Protein AF-A0A7S1WJY3-F1 (afdb_monomer_lite)

Sequence (199 aa):
GRHAFVALKRGGVVVAWGDGEQGGDVCAVADELAGGVRQVCASRGAFAALKADGSVVTWGSTFCGGDSADEAELLADGVTRIAATDSAFAAVKTSGGVVTWGCSDRGGDSRAAAEQLREGVDMIFSTEAAFVAVKLDGSLVAWGSPEAGGSLGAAAAELQADADCCGGVPDVAAASASPASLSEQTSAGQWLAPALETT

Radius of gyration: 24.62 Å; chains: 1; bounding box: 78×54×43 Å

Organism: Alexandrium catenella (NCBI:txid2925)

Structure (mmCIF, N/CA/C/O backbone):
data_AF-A0A7S1WJY3-F1
#
_entry.id   AF-A0A7S1WJY3-F1
#
loop_
_atom_site.group_PDB
_atom_site.id
_atom_site.type_symbol
_atom_site.label_atom_id
_atom_site.label_alt_id
_atom_site.label_comp_id
_atom_site.label_asym_id
_atom_site.label_entity_id
_atom_site.label_seq_id
_atom_site.pdbx_PDB_ins_code
_atom_site.Cartn_x
_atom_site.Cartn_y
_atom_site.Cartn_z
_atom_site.occupancy
_atom_site.B_iso_or_equiv
_atom_site.auth_seq_id
_atom_site.auth_comp_id
_atom_site.auth_asym_id
_atom_site.auth_atom_id
_atom_site.pdbx_PDB_model_num
ATOM 1 N N . GLY A 1 1 ? 2.011 5.321 -10.821 1.00 69.62 1 GLY A N 1
ATOM 2 C CA . GLY A 1 1 ? 2.970 6.357 -10.412 1.00 69.62 1 GLY A CA 1
ATOM 3 C C . GLY A 1 1 ? 2.848 7.573 -11.307 1.00 69.62 1 GLY A C 1
ATOM 4 O O . GLY A 1 1 ? 2.132 7.538 -12.300 1.00 69.62 1 GLY A O 1
ATOM 5 N N . ARG A 1 2 ? 3.550 8.659 -10.977 1.00 81.12 2 ARG A N 1
ATOM 6 C CA . ARG A 1 2 ? 3.525 9.923 -11.737 1.00 81.12 2 ARG A CA 1
ATOM 7 C C . ARG A 1 2 ? 4.142 9.798 -13.138 1.00 81.12 2 ARG A C 1
ATOM 9 O O . ARG A 1 2 ? 3.745 10.528 -14.039 1.00 81.12 2 ARG A O 1
ATOM 16 N N . HIS A 1 3 ? 5.084 8.868 -13.309 1.00 86.88 3 HIS A N 1
ATOM 17 C CA . HIS A 1 3 ? 5.832 8.645 -14.558 1.00 86.88 3 HIS A CA 1
ATOM 18 C C . HIS A 1 3 ? 5.829 7.181 -15.031 1.00 86.88 3 HIS A C 1
ATOM 20 O O . HIS A 1 3 ? 6.502 6.835 -16.000 1.00 86.88 3 HIS A O 1
ATOM 26 N N . ALA A 1 4 ? 5.059 6.323 -14.362 1.00 92.88 4 ALA A N 1
ATOM 27 C CA . ALA A 1 4 ? 4.955 4.902 -14.663 1.00 92.88 4 ALA A CA 1
ATOM 28 C C . ALA A 1 4 ? 3.523 4.414 -14.446 1.00 92.88 4 ALA A C 1
ATOM 30 O O . ALA A 1 4 ? 2.815 4.879 -13.542 1.00 92.88 4 ALA A O 1
ATOM 31 N N . PHE A 1 5 ? 3.119 3.444 -15.254 1.00 92.31 5 PHE A N 1
ATOM 32 C CA . PHE A 1 5 ? 1.815 2.804 -15.201 1.00 92.31 5 PHE A CA 1
ATOM 33 C C . PHE A 1 5 ? 1.974 1.311 -14.971 1.00 92.31 5 PHE A C 1
ATOM 35 O O . PHE A 1 5 ? 2.942 0.699 -15.416 1.00 92.31 5 PHE A O 1
ATOM 42 N N . VAL A 1 6 ? 0.980 0.736 -14.301 1.00 93.31 6 VAL A N 1
ATOM 43 C CA . VAL A 1 6 ? 0.884 -0.700 -14.074 1.00 93.31 6 VAL A CA 1
ATOM 44 C C . VAL A 1 6 ? -0.526 -1.149 -14.426 1.00 93.31 6 VAL A C 1
ATOM 46 O O . VAL A 1 6 ? -1.505 -0.551 -13.980 1.00 93.31 6 VAL A O 1
ATOM 49 N N . ALA A 1 7 ? -0.630 -2.210 -15.220 1.00 93.06 7 ALA A N 1
ATOM 50 C CA . ALA A 1 7 ? -1.873 -2.918 -15.477 1.00 93.06 7 ALA A CA 1
ATOM 51 C C . ALA A 1 7 ? -1.852 -4.287 -14.804 1.00 93.06 7 ALA A C 1
ATOM 53 O O . ALA A 1 7 ? -0.899 -5.055 -14.952 1.00 93.06 7 ALA A O 1
ATOM 54 N N . LEU A 1 8 ? -2.961 -4.612 -14.141 1.00 93.12 8 LEU A N 1
ATOM 55 C CA . LEU A 1 8 ? -3.245 -5.949 -13.645 1.00 93.12 8 LEU A CA 1
ATOM 56 C C . LEU A 1 8 ? -4.159 -6.672 -14.638 1.00 93.12 8 LEU A C 1
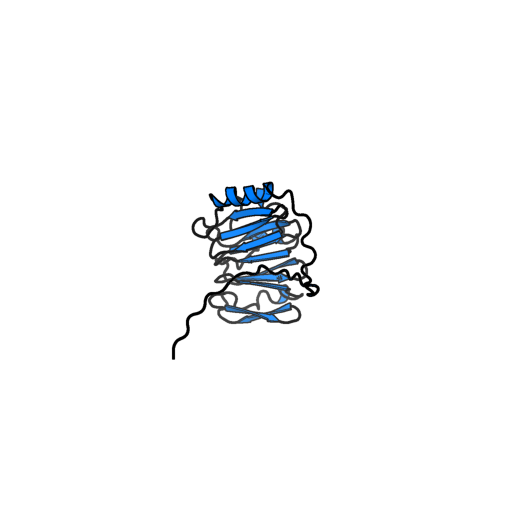ATOM 58 O O . LEU A 1 8 ? -5.296 -6.261 -14.874 1.00 93.12 8 LEU A O 1
ATOM 62 N N . LYS A 1 9 ? -3.661 -7.749 -15.243 1.00 90.38 9 LYS A N 1
ATOM 63 C CA . LYS A 1 9 ? -4.429 -8.586 -16.171 1.00 90.38 9 LYS A CA 1
ATOM 64 C C . LYS A 1 9 ? -5.226 -9.650 -15.418 1.00 90.38 9 LYS A C 1
ATOM 66 O O . LYS A 1 9 ? -4.879 -10.063 -14.311 1.00 90.38 9 LYS A O 1
ATOM 71 N N . ARG A 1 10 ? -6.267 -10.174 -16.075 1.00 84.25 10 ARG A N 1
ATOM 72 C CA . ARG A 1 10 ? -6.991 -11.364 -15.603 1.00 84.25 10 ARG A CA 1
ATOM 73 C C . ARG A 1 10 ? -6.004 -12.525 -15.429 1.00 84.25 10 ARG A C 1
ATOM 75 O O . ARG A 1 10 ? -5.229 -12.804 -16.338 1.00 84.25 10 ARG A O 1
ATOM 82 N N . GLY A 1 11 ? -6.044 -13.181 -14.271 1.00 82.94 11 GLY A N 1
ATOM 83 C CA . GLY A 1 11 ? -5.061 -14.201 -13.883 1.00 82.94 11 GLY A CA 1
ATOM 84 C C . GLY A 1 11 ? -3.902 -13.669 -13.033 1.00 82.94 11 GLY A C 1
ATOM 85 O O . GLY A 1 11 ? -3.004 -14.433 -12.706 1.00 82.94 11 GLY A O 1
ATOM 86 N N . GLY A 1 12 ? -3.924 -12.384 -12.659 1.00 88.75 12 GLY A N 1
ATOM 87 C CA . GLY A 1 12 ? -2.982 -11.809 -11.698 1.00 88.75 12 GLY A CA 1
ATOM 88 C C . GLY A 1 12 ? -1.600 -11.501 -12.271 1.00 88.75 12 GLY A C 1
ATOM 89 O O . GLY A 1 12 ? -0.634 -11.427 -11.519 1.00 88.75 12 GLY A O 1
ATOM 90 N N . VAL A 1 13 ? -1.506 -11.335 -13.594 1.00 91.12 13 VAL A N 1
ATOM 91 C CA . VAL A 1 13 ? -0.269 -10.952 -14.287 1.00 91.12 13 VAL A CA 1
ATOM 92 C C . VAL A 1 13 ? -0.133 -9.434 -14.283 1.00 91.12 13 VAL A C 1
ATOM 94 O O . VAL A 1 13 ? -1.038 -8.727 -14.735 1.00 91.12 13 VAL A O 1
ATOM 97 N N . VAL A 1 14 ? 1.015 -8.947 -13.823 1.00 94.06 14 VAL A N 1
ATOM 98 C CA . VAL A 1 14 ? 1.353 -7.523 -13.772 1.00 94.06 14 VAL A CA 1
ATOM 99 C C . VAL A 1 14 ? 2.139 -7.132 -15.019 1.00 94.06 14 VAL A C 1
ATOM 101 O O . VAL A 1 14 ? 3.047 -7.840 -15.445 1.00 94.06 14 VAL A O 1
ATOM 104 N N . VAL A 1 15 ? 1.781 -6.000 -15.619 1.00 93.62 15 VAL A N 1
ATOM 105 C CA . VAL A 1 15 ? 2.554 -5.374 -16.696 1.00 93.62 15 VAL A CA 1
ATOM 106 C C . VAL A 1 15 ? 2.809 -3.928 -16.322 1.00 93.62 15 VAL A C 1
ATOM 108 O O . VAL A 1 15 ? 1.853 -3.197 -16.074 1.00 93.62 15 VAL A O 1
ATOM 111 N N . ALA A 1 16 ? 4.074 -3.521 -16.314 1.00 94.56 16 ALA A N 1
ATOM 112 C CA . ALA A 1 16 ? 4.488 -2.145 -16.075 1.00 94.56 16 ALA A CA 1
ATOM 113 C C . ALA A 1 16 ? 5.054 -1.513 -17.352 1.00 94.56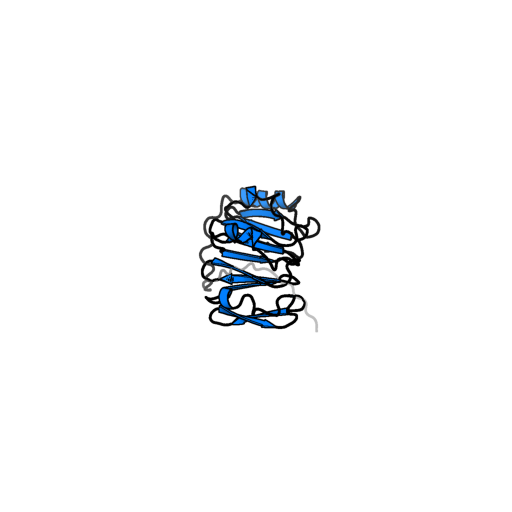 16 ALA A C 1
ATOM 115 O O . ALA A 1 16 ? 5.568 -2.213 -18.226 1.00 94.56 16 ALA A O 1
ATOM 116 N N . TRP A 1 17 ? 4.906 -0.196 -17.476 1.00 95.81 17 TRP A N 1
ATOM 117 C CA . TRP A 1 17 ? 5.566 0.601 -18.509 1.00 95.81 17 TRP A CA 1
ATOM 118 C C . TRP A 1 17 ? 5.774 2.043 -18.038 1.00 95.81 17 TRP A C 1
ATOM 120 O O . TRP A 1 17 ? 5.027 2.554 -17.199 1.00 95.81 17 TRP A O 1
ATOM 130 N N . GLY A 1 18 ? 6.767 2.722 -18.614 1.00 94.88 18 GLY A N 1
ATOM 131 C CA . GLY A 1 18 ? 7.138 4.097 -18.274 1.00 94.88 18 GLY A CA 1
ATOM 132 C C . GLY A 1 18 ? 8.572 4.181 -17.761 1.00 94.88 18 GLY A C 1
ATOM 133 O O . GLY A 1 18 ? 9.427 3.417 -18.198 1.00 94.88 18 GLY A O 1
ATOM 134 N N . ASP A 1 19 ? 8.828 5.122 -16.857 1.00 94.31 19 ASP A N 1
ATOM 135 C CA . ASP A 1 19 ? 10.137 5.300 -16.224 1.00 94.31 19 ASP A CA 1
ATOM 136 C C . ASP A 1 19 ? 10.472 4.110 -15.305 1.00 94.31 19 ASP A C 1
ATOM 138 O O . ASP A 1 19 ? 9.752 3.850 -14.338 1.00 94.31 19 ASP A O 1
ATOM 142 N N . GLY A 1 20 ? 11.558 3.391 -15.612 1.00 90.81 20 GLY A N 1
ATOM 143 C CA . GLY A 1 20 ? 12.004 2.208 -14.871 1.00 90.81 20 GLY A CA 1
ATOM 144 C C . GLY A 1 20 ? 12.320 2.493 -13.402 1.00 90.81 20 GLY A C 1
ATOM 145 O O . GLY A 1 20 ? 11.881 1.743 -12.533 1.00 90.81 20 GLY A O 1
ATOM 146 N N . GLU A 1 21 ? 12.955 3.632 -13.108 1.00 89.44 21 GLU A N 1
ATOM 147 C CA . GLU A 1 21 ? 13.325 4.039 -11.742 1.00 89.44 21 GLU A CA 1
ATOM 148 C C . GLU A 1 21 ? 12.093 4.389 -10.890 1.00 89.44 21 GLU A C 1
ATOM 150 O O . GLU A 1 21 ? 12.139 4.382 -9.661 1.00 89.44 21 GLU A O 1
ATOM 155 N N . GLN A 1 22 ? 10.964 4.677 -11.544 1.00 91.44 22 GLN A N 1
ATOM 156 C CA . GLN A 1 22 ? 9.681 4.983 -10.905 1.00 91.44 22 GLN A CA 1
ATOM 157 C C . GLN A 1 22 ? 8.710 3.792 -10.937 1.00 91.44 22 GLN A C 1
ATOM 159 O O . GLN A 1 22 ? 7.501 3.970 -10.765 1.00 91.44 22 GLN A O 1
ATOM 164 N N . GLY A 1 23 ? 9.222 2.582 -11.193 1.00 91.38 23 GLY A N 1
ATOM 165 C CA . GLY A 1 23 ? 8.460 1.331 -11.195 1.00 91.38 23 GLY A CA 1
ATOM 166 C C . GLY A 1 23 ? 7.815 0.960 -12.534 1.00 91.38 23 GLY A C 1
ATOM 167 O O . GLY A 1 23 ? 6.895 0.142 -12.569 1.00 91.38 23 GLY A O 1
ATOM 168 N N . GLY A 1 24 ? 8.275 1.564 -13.634 1.00 93.38 24 GLY A N 1
ATOM 169 C CA . GLY A 1 24 ? 7.905 1.207 -15.006 1.00 93.38 24 GLY A CA 1
ATOM 170 C C . GLY A 1 24 ? 8.574 -0.070 -15.524 1.00 93.38 24 GLY A C 1
ATOM 171 O O . GLY A 1 24 ? 8.192 -0.546 -16.592 1.00 93.38 24 GLY A O 1
ATOM 172 N N . ASP A 1 25 ? 9.526 -0.629 -14.772 1.00 92.56 25 ASP A N 1
ATOM 173 C CA . ASP A 1 25 ? 10.167 -1.919 -15.025 1.00 92.56 25 ASP A CA 1
ATOM 174 C C . ASP A 1 25 ? 9.903 -2.872 -13.849 1.00 92.56 25 ASP A C 1
ATOM 176 O O . ASP A 1 25 ? 10.016 -2.495 -12.683 1.00 92.56 25 ASP A O 1
ATOM 180 N N . VAL A 1 26 ? 9.524 -4.109 -14.171 1.00 93.25 26 VAL A N 1
ATOM 181 C CA . VAL A 1 26 ? 9.240 -5.190 -13.215 1.00 93.25 26 VAL A CA 1
ATOM 182 C C . VAL A 1 26 ? 10.164 -6.390 -13.406 1.00 93.25 26 VAL A C 1
ATOM 184 O O . VAL A 1 26 ? 9.966 -7.404 -12.748 1.00 93.25 26 VAL A O 1
ATOM 187 N N . CYS A 1 27 ? 11.178 -6.314 -14.277 1.00 91.56 27 CYS A N 1
ATOM 188 C CA . CYS A 1 27 ? 12.076 -7.440 -14.551 1.00 91.56 27 CYS A CA 1
ATOM 189 C C . CYS A 1 27 ? 12.764 -7.961 -13.282 1.00 91.56 27 CYS A C 1
ATOM 191 O O . CYS A 1 27 ? 12.906 -9.170 -13.126 1.00 91.56 27 CYS A O 1
ATOM 193 N N . ALA A 1 28 ? 13.137 -7.065 -12.362 1.00 91.00 28 ALA A N 1
ATOM 194 C CA . ALA A 1 28 ? 13.783 -7.423 -11.099 1.00 91.00 28 ALA A CA 1
ATOM 195 C C . ALA A 1 28 ? 12.866 -8.196 -10.133 1.00 91.00 28 ALA A C 1
ATOM 197 O O . ALA A 1 28 ? 13.363 -8.974 -9.330 1.00 91.00 28 ALA A O 1
ATOM 198 N N . VAL A 1 29 ? 11.547 -8.007 -10.234 1.00 92.88 29 VAL A N 1
ATOM 199 C CA . VAL A 1 29 ? 10.538 -8.590 -9.330 1.00 92.88 29 VAL A CA 1
ATOM 200 C C . VAL A 1 29 ? 9.578 -9.536 -10.061 1.00 92.88 29 VAL A C 1
ATOM 202 O O . VAL A 1 29 ? 8.528 -9.909 -9.539 1.00 92.88 29 VAL A O 1
ATOM 205 N N . ALA A 1 30 ? 9.901 -9.928 -11.297 1.00 91.62 30 ALA A N 1
ATOM 206 C CA . ALA A 1 30 ? 8.996 -10.684 -12.161 1.00 91.62 30 ALA A CA 1
ATOM 207 C C . ALA A 1 30 ? 8.626 -12.050 -11.564 1.00 91.62 30 ALA A C 1
ATOM 209 O O . ALA A 1 30 ? 7.456 -12.441 -11.598 1.00 91.62 30 ALA A O 1
ATOM 210 N N . ASP A 1 31 ? 9.606 -12.740 -10.978 1.00 91.25 31 ASP A N 1
ATOM 211 C CA . ASP A 1 31 ? 9.405 -14.036 -10.325 1.00 91.25 31 ASP A CA 1
ATOM 212 C C . ASP A 1 31 ? 8.595 -13.900 -9.030 1.00 91.25 31 ASP A C 1
ATOM 214 O O . ASP A 1 31 ? 7.760 -14.750 -8.724 1.00 91.25 31 ASP A O 1
ATOM 218 N N . GLU A 1 32 ? 8.769 -12.804 -8.292 1.00 91.38 32 GLU A N 1
ATOM 219 C CA . GLU A 1 32 ? 8.015 -12.536 -7.065 1.00 91.38 32 GLU A CA 1
ATOM 220 C C . GLU A 1 32 ? 6.546 -12.211 -7.358 1.00 91.38 32 GLU A C 1
ATOM 222 O O . GLU A 1 32 ? 5.649 -12.650 -6.633 1.00 91.38 32 GLU A O 1
ATOM 227 N N . LEU A 1 33 ? 6.286 -11.496 -8.458 1.00 91.81 33 LEU A N 1
ATOM 228 C CA . LEU A 1 33 ? 4.942 -11.192 -8.956 1.00 91.81 33 LEU A CA 1
ATOM 229 C C . LEU A 1 33 ? 4.249 -12.414 -9.581 1.00 91.81 33 LEU A C 1
ATOM 231 O O . LEU A 1 33 ? 3.027 -12.398 -9.777 1.00 91.81 33 LEU A O 1
ATOM 235 N N . ALA A 1 34 ? 4.992 -13.487 -9.870 1.00 85.56 34 ALA A N 1
ATOM 236 C CA . ALA A 1 34 ? 4.400 -14.759 -10.249 1.00 85.56 34 ALA A CA 1
ATOM 237 C C . ALA A 1 34 ? 3.606 -15.347 -9.064 1.00 85.56 34 ALA A C 1
ATOM 239 O O . ALA A 1 34 ? 3.965 -15.211 -7.894 1.00 85.56 34 ALA A O 1
ATOM 240 N N . GLY A 1 35 ? 2.476 -15.995 -9.355 1.00 79.06 35 GLY A N 1
ATOM 241 C CA . GLY A 1 35 ? 1.607 -16.582 -8.321 1.00 79.06 35 GLY A CA 1
ATOM 242 C C . GLY A 1 35 ? 0.318 -15.809 -8.032 1.00 79.06 35 GLY A C 1
ATOM 243 O O . GLY A 1 35 ? -0.436 -16.196 -7.146 1.00 79.06 35 GLY A O 1
ATOM 244 N N . GLY A 1 36 ? 0.013 -14.777 -8.821 1.00 89.88 36 GLY A N 1
ATOM 245 C CA . GLY A 1 36 ? -1.317 -14.175 -8.864 1.00 89.88 36 GLY A CA 1
ATOM 246 C C . GLY A 1 36 ? -1.456 -12.963 -7.952 1.00 89.88 36 GLY A C 1
ATOM 247 O O . GLY A 1 36 ? -1.806 -13.064 -6.775 1.00 89.88 36 GLY A O 1
ATOM 248 N N . VAL A 1 37 ? -1.245 -11.789 -8.539 1.00 95.19 37 VAL A N 1
ATOM 249 C CA . VAL A 1 37 ? -1.520 -10.504 -7.896 1.00 95.19 37 VAL A CA 1
ATOM 250 C C . VAL A 1 37 ? -3.024 -10.231 -7.902 1.00 95.19 37 VAL A C 1
ATOM 252 O O . VAL A 1 37 ? -3.692 -10.399 -8.924 1.00 95.19 37 VAL A O 1
ATOM 255 N N . ARG A 1 38 ? -3.568 -9.796 -6.762 1.00 94.81 38 ARG A N 1
ATOM 256 C CA . ARG A 1 38 ? -4.988 -9.423 -6.628 1.00 94.81 38 ARG A CA 1
ATOM 257 C C . ARG A 1 38 ? -5.218 -7.918 -6.564 1.00 94.81 38 ARG A C 1
ATOM 259 O O . ARG A 1 38 ? -6.274 -7.452 -6.977 1.00 94.81 38 ARG A O 1
ATOM 266 N N . GLN A 1 39 ? -4.244 -7.167 -6.061 1.00 94.50 39 GLN A N 1
ATOM 267 C CA . GLN A 1 39 ? -4.326 -5.718 -5.919 1.00 94.50 39 GLN A CA 1
ATOM 268 C C . GLN A 1 39 ? -2.947 -5.107 -6.161 1.00 94.50 39 GLN A C 1
ATOM 270 O O . GLN A 1 39 ? -1.938 -5.671 -5.751 1.00 94.50 39 GLN A O 1
ATOM 275 N N . VAL A 1 40 ? -2.914 -3.947 -6.816 1.00 95.06 40 VAL A N 1
ATOM 276 C CA . VAL A 1 40 ? -1.712 -3.120 -6.950 1.00 95.06 40 VAL A CA 1
ATOM 277 C C . VAL A 1 40 ? -2.050 -1.715 -6.475 1.00 95.06 40 VAL A C 1
ATOM 279 O O . VAL A 1 40 ? -3.052 -1.140 -6.900 1.00 95.06 40 VAL A O 1
ATOM 282 N N . CYS A 1 41 ? -1.205 -1.171 -5.612 1.00 95.25 41 CYS A N 1
ATOM 283 C CA . CYS A 1 41 ? -1.260 0.205 -5.144 1.00 95.25 41 CYS A CA 1
ATOM 284 C C . CYS A 1 41 ? -0.053 0.968 -5.681 1.00 95.25 41 CYS A C 1
ATOM 286 O O . CYS A 1 41 ? 1.031 0.406 -5.822 1.00 95.25 41 CYS A O 1
ATOM 288 N N . ALA A 1 42 ? -0.243 2.248 -5.981 1.00 94.94 42 ALA A N 1
ATOM 289 C CA . ALA A 1 42 ? 0.804 3.105 -6.512 1.00 94.94 42 ALA A CA 1
ATOM 290 C C . ALA A 1 42 ? 0.986 4.320 -5.608 1.00 94.94 42 ALA A C 1
ATOM 292 O O . ALA A 1 42 ? 0.004 4.983 -5.278 1.00 94.94 42 ALA A O 1
ATOM 293 N N . SER A 1 43 ? 2.236 4.632 -5.287 1.00 94.12 43 SER A N 1
ATOM 294 C CA . SER A 1 43 ? 2.639 5.951 -4.809 1.00 94.12 43 SER A CA 1
ATOM 295 C C . SER A 1 43 ? 3.081 6.811 -6.003 1.00 94.12 43 SER A C 1
ATOM 297 O O . SER A 1 43 ? 2.901 6.450 -7.179 1.00 94.12 43 SER A O 1
ATOM 299 N N . ARG A 1 44 ? 3.673 7.979 -5.743 1.00 92.81 44 ARG A N 1
ATOM 300 C CA . ARG A 1 44 ? 4.184 8.879 -6.784 1.00 92.81 44 ARG A CA 1
ATOM 301 C C . ARG A 1 44 ? 5.296 8.236 -7.614 1.00 92.81 44 ARG A C 1
ATOM 303 O O . ARG A 1 44 ? 5.373 8.524 -8.811 1.00 92.81 44 ARG A O 1
ATOM 310 N N . GLY A 1 45 ? 6.106 7.375 -7.002 1.00 92.44 45 GLY A N 1
ATOM 311 C CA . GLY A 1 45 ? 7.312 6.804 -7.608 1.00 92.44 45 GLY A CA 1
ATOM 312 C C . GLY A 1 45 ? 7.543 5.315 -7.364 1.00 92.44 45 GLY A C 1
ATOM 313 O O . GLY A 1 45 ? 8.566 4.781 -7.780 1.00 92.44 45 GLY A O 1
ATOM 314 N N . ALA A 1 46 ? 6.625 4.640 -6.680 1.00 96.12 46 ALA A N 1
ATOM 315 C CA . ALA A 1 46 ? 6.745 3.225 -6.371 1.00 96.12 46 ALA A CA 1
ATOM 316 C C . ALA A 1 46 ? 5.392 2.520 -6.452 1.00 96.12 46 ALA A C 1
ATOM 318 O O . ALA A 1 46 ? 4.332 3.150 -6.563 1.00 96.12 46 ALA A O 1
ATOM 319 N N . PHE A 1 47 ? 5.438 1.197 -6.386 1.00 96.81 47 PHE A N 1
ATOM 320 C CA . PHE A 1 47 ? 4.269 0.338 -6.389 1.00 96.81 47 PHE A CA 1
ATOM 321 C C . PHE A 1 47 ? 4.411 -0.768 -5.350 1.00 96.81 47 PHE A C 1
ATOM 323 O O . PHE A 1 47 ? 5.514 -1.211 -5.039 1.00 96.81 47 PHE A O 1
ATOM 330 N N . ALA A 1 48 ? 3.263 -1.227 -4.862 1.00 96.94 48 ALA A N 1
ATOM 331 C CA . ALA A 1 48 ? 3.140 -2.395 -4.009 1.00 96.94 48 ALA A CA 1
ATOM 332 C C . ALA A 1 48 ? 2.053 -3.313 -4.577 1.00 96.94 48 ALA A C 1
ATOM 334 O O . ALA A 1 48 ? 0.921 -2.879 -4.815 1.00 96.94 48 ALA A O 1
ATOM 335 N N . ALA A 1 49 ? 2.384 -4.579 -4.802 1.00 96.50 49 ALA A N 1
ATOM 336 C CA . ALA A 1 49 ? 1.454 -5.622 -5.198 1.00 96.50 49 ALA A CA 1
ATOM 337 C C . ALA A 1 49 ? 1.110 -6.494 -3.997 1.00 96.50 49 ALA A C 1
ATOM 339 O O . ALA A 1 49 ? 1.992 -6.981 -3.298 1.00 96.50 49 ALA A O 1
ATOM 340 N N . LEU A 1 50 ? -0.182 -6.741 -3.817 1.00 96.25 50 LEU A N 1
ATOM 341 C CA . LEU A 1 50 ? -0.703 -7.725 -2.887 1.00 96.25 50 LEU A CA 1
ATOM 342 C C . LEU A 1 50 ? -1.093 -8.985 -3.653 1.00 96.25 50 LEU A C 1
ATOM 344 O O . LEU A 1 50 ? -1.934 -8.942 -4.563 1.00 96.25 50 LEU A O 1
ATOM 348 N N . LYS A 1 51 ? -0.510 -10.112 -3.262 1.00 94.62 51 LYS A N 1
ATOM 349 C CA . LYS A 1 51 ? -0.774 -11.424 -3.852 1.00 94.62 51 LYS A CA 1
ATOM 350 C C . LYS A 1 51 ? -1.953 -12.127 -3.185 1.00 94.62 51 LYS A C 1
ATOM 352 O O . LYS A 1 51 ? -2.453 -11.718 -2.133 1.00 94.62 51 LYS A O 1
ATOM 357 N N . ALA A 1 52 ? -2.455 -13.162 -3.856 1.00 92.00 52 ALA A N 1
ATOM 358 C CA . ALA A 1 52 ? -3.569 -13.973 -3.368 1.00 92.00 52 ALA A CA 1
ATOM 359 C C . ALA A 1 52 ? -3.217 -14.783 -2.106 1.00 92.00 52 ALA A C 1
ATOM 361 O O . ALA A 1 52 ? -4.103 -15.059 -1.303 1.00 92.00 52 ALA A O 1
ATOM 362 N N . ASP A 1 53 ? -1.940 -15.119 -1.921 1.00 92.00 53 ASP A N 1
ATOM 363 C CA . ASP A 1 53 ? -1.400 -15.782 -0.725 1.00 92.00 53 ASP A CA 1
ATOM 364 C C . ASP A 1 53 ? -1.180 -14.822 0.463 1.00 92.00 53 ASP A C 1
ATOM 366 O O . ASP A 1 53 ? -0.805 -15.262 1.545 1.00 92.00 53 ASP A O 1
ATOM 370 N N . GLY A 1 54 ? -1.430 -13.521 0.277 1.00 93.31 54 GLY A N 1
ATOM 371 C CA . GLY A 1 54 ? -1.228 -12.491 1.294 1.00 93.31 54 GLY A CA 1
ATOM 372 C C . GLY A 1 54 ? 0.182 -11.899 1.328 1.00 93.31 54 GLY A C 1
ATOM 373 O O . GLY A 1 54 ? 0.405 -10.981 2.112 1.00 93.31 54 GLY A O 1
ATOM 374 N N . SER A 1 55 ? 1.110 -12.360 0.486 1.00 94.75 55 SER A N 1
ATOM 375 C CA . SER A 1 55 ? 2.442 -11.757 0.370 1.00 94.75 55 SER A CA 1
ATOM 376 C C . SER A 1 55 ? 2.405 -10.413 -0.366 1.00 94.75 55 SER A C 1
ATOM 378 O O . SER A 1 55 ? 1.510 -10.142 -1.180 1.00 94.75 55 SER A O 1
ATOM 380 N N . VAL A 1 56 ? 3.382 -9.559 -0.058 1.00 96.44 56 VAL A N 1
ATOM 381 C CA . VAL A 1 56 ? 3.529 -8.217 -0.631 1.00 96.44 56 VAL A CA 1
ATOM 382 C C . VAL A 1 56 ? 4.842 -8.134 -1.391 1.00 96.44 56 VAL A C 1
ATOM 384 O O . VAL A 1 56 ? 5.866 -8.593 -0.900 1.00 96.44 56 VAL A O 1
ATOM 387 N N . VAL A 1 57 ? 4.798 -7.540 -2.581 1.00 95.94 57 VAL A N 1
ATOM 388 C CA . VAL A 1 57 ? 5.977 -7.269 -3.412 1.00 95.94 57 VAL A CA 1
ATOM 389 C C . VAL A 1 57 ? 6.010 -5.777 -3.707 1.00 95.94 57 VAL A C 1
ATOM 391 O O . VAL A 1 57 ? 5.011 -5.232 -4.182 1.00 95.94 57 VAL A O 1
ATOM 394 N N . THR A 1 58 ? 7.129 -5.110 -3.446 1.00 96.50 58 THR A N 1
ATOM 395 C CA . THR A 1 58 ? 7.309 -3.675 -3.716 1.00 96.50 58 THR A CA 1
ATOM 396 C C . THR A 1 58 ? 8.381 -3.447 -4.768 1.00 96.50 58 THR A C 1
ATOM 398 O O . THR A 1 58 ? 9.319 -4.229 -4.886 1.00 96.50 58 THR A O 1
ATOM 401 N N . TRP A 1 59 ? 8.233 -2.389 -5.564 1.00 96.88 59 TRP A N 1
ATOM 402 C CA . TRP A 1 59 ? 9.248 -1.988 -6.538 1.00 96.88 59 TRP A CA 1
ATOM 403 C C . TRP A 1 59 ? 9.146 -0.501 -6.897 1.00 96.88 59 TRP A C 1
ATOM 405 O O . TRP A 1 59 ? 8.149 0.172 -6.613 1.00 96.88 59 TRP A O 1
ATOM 415 N N . GLY A 1 60 ? 10.180 0.008 -7.569 1.00 94.88 60 GLY A N 1
ATOM 416 C CA . GLY A 1 60 ? 10.325 1.413 -7.949 1.00 94.88 60 GLY A CA 1
ATOM 417 C C . GLY A 1 60 ? 11.201 2.186 -6.965 1.00 94.88 60 GLY A C 1
ATOM 418 O O . GLY A 1 60 ? 12.095 1.624 -6.337 1.00 94.88 60 GLY A O 1
ATOM 419 N N . SER A 1 61 ? 10.958 3.488 -6.829 1.00 94.62 61 SER A N 1
ATOM 420 C CA . SER A 1 61 ? 11.814 4.369 -6.037 1.00 94.62 61 SER A CA 1
ATOM 421 C C . SER A 1 61 ? 11.757 4.041 -4.543 1.00 94.62 61 SER A C 1
ATOM 423 O O . SER A 1 61 ? 10.700 4.136 -3.913 1.00 94.62 61 SER A O 1
ATOM 425 N N . THR A 1 62 ? 12.913 3.751 -3.944 1.00 91.88 62 THR A N 1
ATOM 426 C CA . THR A 1 62 ? 13.051 3.484 -2.501 1.00 91.88 62 THR A CA 1
ATOM 427 C C . THR A 1 62 ? 12.569 4.660 -1.645 1.00 91.88 62 THR A C 1
ATOM 429 O O . THR A 1 62 ? 11.870 4.461 -0.656 1.00 91.88 62 THR A O 1
ATOM 432 N N . PHE A 1 63 ? 12.815 5.902 -2.084 1.00 90.31 63 PHE A N 1
ATOM 433 C CA . PHE A 1 63 ? 12.334 7.116 -1.408 1.00 90.31 63 PHE A CA 1
ATOM 434 C C . PHE A 1 63 ? 10.798 7.223 -1.366 1.00 90.31 63 PHE A C 1
ATOM 436 O O . PHE A 1 63 ? 10.236 7.883 -0.492 1.00 90.31 63 PHE A O 1
ATOM 44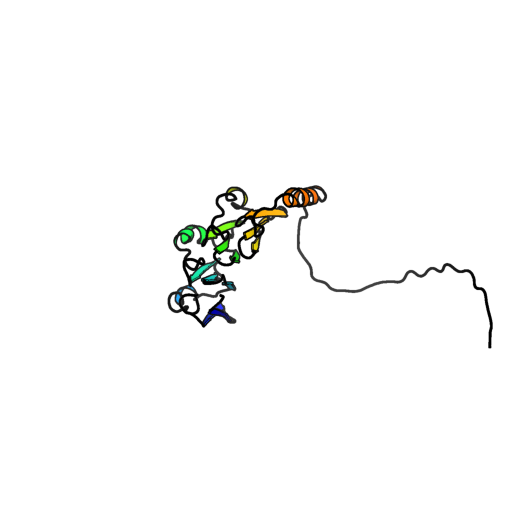3 N N . CYS A 1 64 ? 10.111 6.570 -2.305 1.00 92.31 64 CYS A N 1
ATOM 444 C CA . CYS A 1 64 ? 8.654 6.526 -2.382 1.00 92.31 64 CYS A CA 1
ATOM 445 C C . CYS A 1 64 ? 8.054 5.215 -1.843 1.00 92.31 64 CYS A C 1
ATOM 447 O O . CYS A 1 64 ? 6.877 4.959 -2.108 1.00 92.31 64 CYS A O 1
ATOM 449 N N . GLY A 1 65 ? 8.834 4.403 -1.118 1.00 92.31 65 GLY A N 1
ATOM 450 C CA . GLY A 1 65 ? 8.391 3.134 -0.528 1.00 92.31 65 GLY A CA 1
ATOM 451 C C . GLY A 1 65 ? 8.486 1.924 -1.464 1.00 92.31 65 GLY A C 1
ATOM 452 O O . GLY A 1 65 ? 7.759 0.953 -1.274 1.00 92.31 65 GLY A O 1
ATOM 453 N N . GLY A 1 66 ? 9.342 1.988 -2.490 1.00 94.12 66 GLY A N 1
ATOM 454 C CA . GLY A 1 66 ? 9.609 0.872 -3.408 1.00 94.12 66 GLY A CA 1
ATOM 455 C C . GLY A 1 66 ? 10.429 -0.271 -2.809 1.00 94.12 66 GLY A C 1
ATOM 456 O O . GLY A 1 66 ? 10.571 -1.302 -3.458 1.00 94.12 66 GLY A O 1
ATOM 457 N N . ASP A 1 67 ? 10.928 -0.103 -1.585 1.00 93.56 67 ASP A N 1
ATOM 458 C CA . ASP A 1 67 ? 11.632 -1.120 -0.808 1.00 93.56 67 ASP A CA 1
ATOM 459 C C . ASP A 1 67 ? 10.927 -1.293 0.544 1.00 93.56 67 ASP A C 1
ATOM 461 O O . ASP A 1 67 ? 10.668 -0.304 1.235 1.00 93.56 67 ASP A O 1
ATOM 465 N N . SER A 1 68 ? 10.576 -2.538 0.867 1.00 92.75 68 SER A N 1
ATOM 466 C CA . SER A 1 68 ? 9.963 -2.958 2.132 1.00 92.75 68 SER A CA 1
ATOM 467 C C . SER A 1 68 ? 10.736 -4.112 2.781 1.00 92.75 68 SER A C 1
ATOM 469 O O . SER A 1 68 ? 10.144 -4.939 3.479 1.00 92.75 68 SER A O 1
ATOM 471 N N . ALA A 1 69 ? 12.034 -4.249 2.484 1.00 92.44 69 ALA A N 1
ATOM 472 C CA . ALA A 1 69 ? 12.859 -5.336 3.004 1.00 92.44 69 ALA A CA 1
ATOM 473 C C . ALA A 1 69 ? 12.970 -5.305 4.538 1.00 92.44 69 ALA A C 1
ATOM 475 O O . ALA A 1 69 ? 12.930 -6.361 5.172 1.00 92.44 69 ALA A O 1
ATOM 476 N N . ASP A 1 70 ? 13.034 -4.112 5.136 1.00 92.12 70 ASP A N 1
ATOM 477 C CA . ASP A 1 70 ? 13.095 -3.929 6.592 1.00 92.12 70 ASP A CA 1
ATOM 478 C C . ASP A 1 70 ? 11.798 -4.388 7.291 1.00 92.12 70 ASP A C 1
ATOM 480 O O . ASP A 1 70 ? 11.815 -4.819 8.445 1.00 92.12 70 ASP A O 1
ATOM 484 N N . GLU A 1 71 ? 10.668 -4.364 6.579 1.00 93.69 71 GLU A N 1
ATOM 485 C CA . GLU A 1 71 ? 9.355 -4.791 7.066 1.00 93.69 71 GLU A CA 1
ATOM 486 C C . GLU A 1 71 ? 8.967 -6.209 6.618 1.00 93.69 71 GLU A C 1
ATOM 488 O O . GLU A 1 71 ? 7.857 -6.663 6.915 1.00 93.69 71 GLU A O 1
ATOM 493 N N . ALA A 1 72 ? 9.856 -6.938 5.936 1.00 91.31 72 ALA A N 1
ATOM 494 C CA . ALA A 1 72 ? 9.546 -8.242 5.349 1.00 91.31 72 ALA A CA 1
ATOM 495 C C . ALA A 1 72 ? 9.023 -9.253 6.385 1.00 91.31 72 ALA A C 1
ATOM 497 O O . ALA A 1 72 ? 8.036 -9.944 6.129 1.00 91.31 72 ALA A O 1
ATOM 498 N N . GLU A 1 73 ? 9.623 -9.298 7.580 1.00 91.31 73 GLU A N 1
ATOM 499 C CA . GLU A 1 73 ? 9.165 -10.173 8.670 1.00 91.31 73 GLU A CA 1
ATOM 500 C C . GLU A 1 73 ? 7.766 -9.793 9.171 1.00 91.31 73 GLU A C 1
ATOM 502 O O . GLU A 1 73 ? 6.958 -10.663 9.485 1.00 91.31 73 GLU A O 1
ATOM 507 N N . LEU A 1 74 ? 7.445 -8.497 9.204 1.00 90.88 74 LEU A N 1
ATOM 508 C CA . LEU A 1 74 ? 6.142 -8.007 9.658 1.00 90.88 74 LEU A CA 1
ATOM 509 C C . LEU A 1 74 ? 5.036 -8.252 8.622 1.00 90.88 74 LEU A C 1
ATOM 511 O O . LEU A 1 74 ? 3.868 -8.390 8.992 1.00 90.88 74 LEU A O 1
ATOM 515 N N . LEU A 1 75 ? 5.392 -8.300 7.336 1.00 92.62 75 LEU A N 1
ATOM 516 C CA . LEU A 1 75 ? 4.483 -8.576 6.220 1.00 92.62 75 LEU A CA 1
ATOM 517 C C . LEU A 1 75 ? 4.288 -10.084 5.973 1.00 92.62 75 LEU A C 1
ATOM 519 O O . LEU A 1 75 ? 3.317 -10.473 5.321 1.00 92.62 75 LEU A O 1
ATOM 523 N N . ALA A 1 76 ? 5.164 -10.935 6.521 1.00 90.19 76 ALA A N 1
ATOM 524 C CA . ALA A 1 76 ? 5.120 -12.390 6.355 1.00 90.19 76 ALA A CA 1
ATOM 525 C C . ALA A 1 76 ? 3.875 -13.049 6.979 1.00 90.19 76 ALA A C 1
ATOM 527 O O . ALA A 1 76 ? 3.435 -14.094 6.502 1.00 90.19 76 ALA A O 1
ATOM 528 N N . ASP A 1 77 ? 3.260 -12.412 7.983 1.00 86.25 77 ASP A N 1
ATOM 529 C CA . ASP A 1 77 ? 2.010 -12.862 8.625 1.00 86.25 77 ASP A CA 1
ATOM 530 C C . ASP A 1 77 ? 0.772 -12.764 7.703 1.00 86.25 77 ASP A C 1
ATOM 532 O O . ASP A 1 77 ? -0.349 -13.118 8.086 1.00 86.25 77 ASP A O 1
ATOM 536 N N . GLY A 1 78 ? 0.960 -12.266 6.479 1.00 93.62 78 GLY A N 1
ATOM 537 C CA . GLY A 1 78 ? -0.067 -12.142 5.461 1.00 93.62 78 GLY A CA 1
ATOM 538 C C . GLY A 1 78 ? -0.852 -10.839 5.571 1.00 93.62 78 GLY A C 1
ATOM 539 O O . GLY A 1 78 ? -1.263 -10.400 6.648 1.00 93.62 78 GLY A O 1
ATOM 540 N N . VAL A 1 79 ? -1.106 -10.241 4.413 1.00 96.69 79 VAL A N 1
ATOM 541 C CA . VAL A 1 79 ? -1.749 -8.938 4.252 1.00 96.69 79 VAL A CA 1
ATOM 542 C C . VAL A 1 79 ? -3.109 -9.088 3.578 1.00 96.69 79 VAL A C 1
ATOM 544 O O . VAL A 1 79 ? -3.289 -9.846 2.623 1.00 96.69 79 VAL A O 1
ATOM 547 N N . THR A 1 80 ? -4.094 -8.337 4.061 1.00 95.62 80 THR A N 1
ATOM 548 C CA . THR A 1 80 ? -5.461 -8.316 3.532 1.00 95.62 80 THR A CA 1
ATOM 549 C C . THR A 1 80 ? -5.711 -7.127 2.617 1.00 95.62 80 THR A C 1
ATOM 551 O O . THR A 1 80 ? -6.446 -7.271 1.638 1.00 95.62 80 THR A O 1
ATOM 554 N N . ARG A 1 81 ? -5.092 -5.975 2.905 1.00 95.19 81 ARG A N 1
ATOM 555 C CA . ARG A 1 81 ? -5.253 -4.721 2.157 1.00 95.19 81 ARG A CA 1
ATOM 556 C C . ARG A 1 81 ? -3.968 -3.905 2.173 1.00 95.19 81 ARG A C 1
ATOM 558 O O . ARG A 1 81 ? -3.230 -3.940 3.152 1.00 95.19 81 ARG A O 1
ATOM 565 N N . ILE A 1 82 ? -3.759 -3.120 1.121 1.00 96.44 82 ILE A N 1
ATOM 566 C CA . ILE A 1 82 ? -2.695 -2.114 1.042 1.00 96.44 82 ILE A CA 1
ATOM 567 C C . ILE A 1 82 ? -3.315 -0.775 0.636 1.00 96.44 82 ILE A C 1
ATOM 569 O O . ILE A 1 82 ? -4.235 -0.738 -0.185 1.00 96.44 82 ILE A O 1
ATOM 573 N N . ALA A 1 83 ? -2.804 0.311 1.203 1.00 96.69 83 ALA A N 1
ATOM 574 C CA . ALA A 1 83 ? -3.073 1.686 0.807 1.00 96.69 83 ALA A CA 1
ATOM 575 C C . ALA A 1 83 ? -1.749 2.436 0.597 1.00 96.69 83 ALA A C 1
ATOM 577 O O . ALA A 1 83 ? -0.715 2.046 1.140 1.00 96.69 83 ALA A O 1
ATOM 578 N N . ALA A 1 84 ? -1.784 3.511 -0.189 1.00 96.25 84 ALA A N 1
ATOM 579 C CA . ALA A 1 84 ? -0.609 4.316 -0.515 1.00 96.25 84 ALA A CA 1
ATOM 580 C C . ALA A 1 84 ? -0.903 5.813 -0.376 1.00 96.25 84 ALA A C 1
ATOM 582 O O . ALA A 1 84 ? -2.003 6.260 -0.709 1.00 96.25 84 ALA A O 1
ATOM 583 N N . THR A 1 85 ? 0.089 6.570 0.082 1.00 96.12 85 THR A N 1
ATOM 584 C CA . THR A 1 85 ? 0.170 8.036 -0.033 1.00 96.12 85 THR A CA 1
ATOM 585 C C . THR A 1 85 ? 1.130 8.398 -1.173 1.00 96.12 85 THR A C 1
ATOM 587 O O . THR A 1 85 ? 1.548 7.531 -1.947 1.00 96.12 85 THR A O 1
ATOM 590 N N . ASP A 1 86 ? 1.534 9.667 -1.293 1.00 94.19 86 ASP A N 1
ATOM 591 C CA . ASP A 1 86 ? 2.484 10.087 -2.329 1.00 94.19 86 ASP A CA 1
ATOM 592 C C . ASP A 1 86 ? 3.839 9.368 -2.241 1.00 94.19 86 ASP A C 1
ATOM 594 O O . ASP A 1 86 ? 4.460 9.121 -3.275 1.00 94.19 86 ASP A O 1
ATOM 598 N N . SER A 1 87 ? 4.297 9.006 -1.039 1.00 94.44 87 SER A N 1
ATOM 599 C CA . SER A 1 87 ? 5.623 8.393 -0.844 1.00 94.44 87 SER A CA 1
ATOM 600 C C . SER A 1 87 ? 5.676 7.332 0.261 1.00 94.44 87 SER A C 1
ATOM 602 O O . SER A 1 87 ? 6.771 6.983 0.702 1.00 94.44 87 SER A O 1
ATOM 604 N N . ALA A 1 88 ? 4.537 6.841 0.745 1.00 96.56 88 ALA A N 1
ATOM 605 C CA . ALA A 1 88 ? 4.488 5.802 1.769 1.00 96.56 88 ALA A CA 1
ATOM 606 C C . ALA A 1 88 ? 3.354 4.809 1.511 1.00 96.56 88 ALA A C 1
ATOM 608 O O . ALA A 1 88 ? 2.433 5.071 0.733 1.00 96.56 88 ALA A O 1
ATOM 609 N N . PHE A 1 89 ? 3.420 3.675 2.197 1.00 97.31 89 PHE A N 1
ATOM 610 C CA . PHE A 1 89 ? 2.425 2.617 2.127 1.00 97.31 89 PHE A CA 1
ATOM 611 C C . PHE A 1 89 ? 2.023 2.158 3.525 1.00 97.31 89 PHE A C 1
ATOM 613 O O . PHE A 1 89 ? 2.793 2.255 4.483 1.00 97.31 89 PHE A O 1
ATOM 620 N N . ALA A 1 90 ? 0.806 1.634 3.613 1.00 97.12 90 ALA A N 1
ATOM 621 C CA . ALA A 1 90 ? 0.272 0.990 4.799 1.00 97.12 90 ALA A CA 1
ATOM 622 C C . ALA A 1 90 ? -0.414 -0.322 4.406 1.00 97.12 90 ALA A C 1
ATOM 624 O O . ALA A 1 90 ? -1.234 -0.346 3.485 1.00 97.12 90 ALA A O 1
ATOM 625 N N . ALA A 1 91 ? -0.099 -1.404 5.111 1.00 96.75 91 ALA A N 1
ATOM 626 C CA . ALA A 1 91 ? -0.688 -2.723 4.931 1.00 96.75 91 ALA A CA 1
ATOM 627 C C . ALA A 1 91 ? -1.478 -3.141 6.171 1.00 96.75 91 ALA A C 1
ATOM 629 O O . ALA A 1 91 ? -0.971 -3.061 7.289 1.00 96.75 91 ALA A O 1
ATOM 630 N N . VAL A 1 92 ? -2.696 -3.641 5.962 1.00 96.75 92 VAL A N 1
ATOM 631 C CA . VAL A 1 92 ? -3.488 -4.313 7.000 1.00 96.75 92 VAL A CA 1
ATOM 632 C C . VAL A 1 92 ? -3.143 -5.794 6.978 1.00 96.75 92 VAL A C 1
ATOM 634 O O . VAL A 1 92 ? -3.298 -6.454 5.951 1.00 96.75 92 VAL A O 1
ATOM 637 N N . LYS A 1 93 ? -2.691 -6.329 8.106 1.00 95.44 93 LYS A N 1
ATOM 638 C CA . LYS A 1 93 ? -2.390 -7.749 8.283 1.00 95.44 93 LYS A CA 1
ATOM 639 C C . LYS A 1 93 ? -3.663 -8.564 8.474 1.00 95.44 93 LYS A C 1
ATOM 641 O O . LYS A 1 93 ? -4.681 -8.059 8.937 1.00 95.44 93 LYS A O 1
ATOM 646 N N . THR A 1 94 ? -3.578 -9.866 8.229 1.00 93.69 94 THR A N 1
ATOM 647 C CA . THR A 1 94 ? -4.661 -10.820 8.534 1.00 93.69 94 THR A CA 1
ATOM 648 C C . THR A 1 94 ? -5.003 -10.847 10.026 1.00 93.69 94 THR A C 1
ATOM 650 O O . THR A 1 94 ? -6.148 -11.090 10.391 1.00 93.69 94 THR A O 1
ATOM 653 N N . SER A 1 95 ? -4.039 -10.522 10.894 1.00 92.44 95 SER A N 1
ATOM 654 C CA . SER A 1 95 ? -4.256 -10.359 12.336 1.00 92.44 95 SER A CA 1
ATOM 655 C C . SER A 1 95 ? -5.014 -9.074 12.716 1.00 92.44 95 SER A C 1
ATOM 657 O O . SER A 1 95 ? -5.252 -8.839 13.897 1.00 92.44 95 SER A O 1
ATOM 659 N N . GLY A 1 96 ? -5.319 -8.198 11.753 1.00 92.75 96 GLY A N 1
ATOM 660 C CA . GLY A 1 96 ? -5.915 -6.879 11.983 1.00 92.75 96 GLY A CA 1
ATOM 661 C C . GLY A 1 96 ? -4.927 -5.807 12.455 1.00 92.75 96 GLY A C 1
ATOM 662 O O . GLY A 1 96 ? -5.358 -4.731 12.855 1.00 92.75 96 GLY A O 1
ATOM 663 N N . GLY A 1 97 ? -3.620 -6.085 12.452 1.00 95.06 97 GLY A N 1
ATOM 664 C CA . GLY A 1 97 ? -2.590 -5.077 12.731 1.00 95.06 97 GLY A CA 1
ATOM 665 C C . GLY A 1 97 ? -2.188 -4.297 11.478 1.00 95.06 97 GLY A C 1
ATOM 666 O O . GLY A 1 97 ? -2.456 -4.750 10.367 1.00 95.06 97 GLY A O 1
ATOM 667 N N . VAL A 1 98 ? -1.503 -3.164 11.635 1.00 96.81 98 VAL A N 1
ATOM 668 C CA . VAL A 1 98 ? -1.010 -2.351 10.508 1.00 96.81 98 VAL A CA 1
ATOM 669 C C . VAL A 1 98 ? 0.512 -2.301 10.483 1.00 96.81 98 VAL A C 1
ATOM 671 O O . VAL A 1 98 ? 1.159 -2.173 11.519 1.00 96.81 98 VAL A O 1
ATOM 674 N N . VAL A 1 99 ? 1.075 -2.393 9.281 1.00 96.31 99 VAL A N 1
ATOM 675 C CA . VAL A 1 99 ? 2.501 -2.186 8.999 1.00 96.31 99 VAL A CA 1
ATOM 676 C C . VAL A 1 99 ? 2.623 -1.034 8.013 1.00 96.31 99 VAL A C 1
ATOM 678 O O . VAL A 1 99 ? 1.865 -0.974 7.046 1.00 96.31 99 VAL A O 1
ATOM 681 N N . THR A 1 100 ? 3.555 -0.117 8.247 1.00 96.50 100 THR A N 1
ATOM 682 C CA . THR A 1 100 ? 3.792 1.045 7.383 1.00 96.50 100 THR A CA 1
ATOM 683 C C . THR A 1 100 ? 5.251 1.116 6.977 1.00 96.50 100 THR A C 1
ATOM 685 O O . THR A 1 100 ? 6.115 0.754 7.768 1.00 96.50 100 THR A O 1
ATOM 688 N N . TRP A 1 101 ? 5.512 1.596 5.763 1.00 97.06 101 TRP A N 1
ATOM 689 C CA . TRP A 1 101 ? 6.866 1.790 5.242 1.00 97.06 101 TRP A CA 1
ATOM 690 C C . TRP A 1 101 ? 6.913 2.952 4.241 1.00 97.06 101 TRP A C 1
ATOM 692 O O . TRP A 1 101 ? 5.881 3.487 3.816 1.00 97.06 101 TRP A O 1
ATOM 702 N N . GLY A 1 102 ? 8.125 3.359 3.861 1.00 94.75 102 GLY A N 1
ATOM 703 C CA . GLY A 1 102 ? 8.380 4.515 3.001 1.00 94.75 102 GLY A CA 1
ATOM 704 C C . GLY A 1 102 ? 8.597 5.814 3.785 1.00 94.75 102 GLY A C 1
ATOM 705 O O . GLY A 1 102 ? 9.066 5.811 4.921 1.00 94.75 102 GLY A O 1
ATOM 706 N N . CYS A 1 103 ? 8.296 6.957 3.167 1.00 94.44 103 CYS A N 1
ATOM 707 C CA . CYS A 1 103 ? 8.624 8.271 3.720 1.00 94.44 103 CYS A CA 1
ATOM 708 C C . CYS A 1 103 ? 7.859 8.570 5.027 1.00 94.44 103 CYS A C 1
ATOM 710 O O . CYS A 1 103 ? 6.626 8.657 5.034 1.00 94.44 103 CYS A O 1
ATOM 712 N N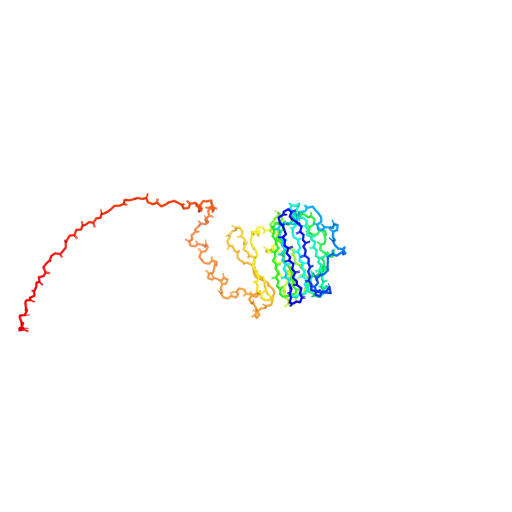 . SER A 1 104 ? 8.593 8.805 6.122 1.00 91.69 104 SER A N 1
ATOM 713 C CA . SER A 1 104 ? 8.043 9.123 7.452 1.00 91.69 104 SER A CA 1
ATOM 714 C C . SER A 1 104 ? 7.082 10.313 7.421 1.00 91.69 104 SER A C 1
ATOM 716 O O . SER A 1 104 ? 5.965 10.227 7.928 1.00 91.69 104 SER A O 1
ATOM 718 N N . ASP A 1 105 ? 7.465 11.382 6.719 1.00 90.12 105 ASP A N 1
ATOM 719 C CA . ASP A 1 105 ? 6.710 12.641 6.619 1.00 90.12 105 ASP A CA 1
ATOM 720 C C . ASP A 1 105 ? 5.448 12.522 5.745 1.00 90.12 105 ASP A C 1
ATOM 722 O O . ASP A 1 105 ? 4.721 13.497 5.529 1.00 90.12 105 ASP A O 1
ATOM 726 N N . ARG A 1 106 ? 5.211 11.337 5.174 1.00 92.81 106 ARG A N 1
ATOM 727 C CA . ARG A 1 106 ? 4.042 10.988 4.359 1.00 92.81 106 ARG A CA 1
ATOM 728 C C . ARG A 1 106 ? 3.272 9.797 4.934 1.00 92.81 106 ARG A C 1
ATOM 730 O O . ARG A 1 106 ? 2.496 9.177 4.212 1.00 92.81 106 ARG A O 1
ATOM 737 N N . GLY A 1 107 ? 3.476 9.484 6.216 1.00 91.00 107 GLY A N 1
ATOM 738 C CA . GLY A 1 107 ? 2.756 8.421 6.924 1.00 91.00 107 GLY A CA 1
ATOM 739 C C . GLY A 1 107 ? 3.446 7.055 6.923 1.00 91.00 107 GLY A C 1
ATOM 740 O O . GLY A 1 107 ? 2.829 6.081 7.347 1.00 91.00 107 GLY A O 1
ATOM 741 N N . GLY A 1 108 ? 4.708 6.978 6.480 1.00 93.06 108 GLY A N 1
ATOM 742 C CA . GLY A 1 108 ? 5.524 5.760 6.564 1.00 93.06 108 GLY A CA 1
ATOM 743 C C . GLY A 1 108 ? 5.923 5.385 7.995 1.00 93.06 108 GLY A C 1
ATOM 744 O O . GLY A 1 108 ? 6.223 4.223 8.254 1.00 93.06 108 GLY A O 1
ATOM 745 N N . ASP A 1 109 ? 5.867 6.332 8.939 1.00 92.94 109 ASP A N 1
ATOM 746 C CA . ASP A 1 109 ? 6.065 6.070 10.367 1.00 92.94 109 ASP A CA 1
ATOM 747 C C . ASP A 1 109 ? 4.724 6.124 11.118 1.00 92.94 109 ASP A C 1
ATOM 749 O O . ASP A 1 109 ? 4.100 7.180 11.243 1.00 92.94 109 ASP A O 1
ATOM 753 N N . SER A 1 110 ? 4.289 4.969 11.623 1.00 91.69 110 SER A N 1
ATOM 754 C CA . SER A 1 110 ? 3.076 4.809 12.434 1.00 91.69 110 SER A CA 1
ATOM 755 C C . SER A 1 110 ? 3.364 4.545 13.919 1.00 91.69 110 SER A C 1
ATOM 757 O O . SER A 1 110 ? 2.441 4.255 14.680 1.00 91.69 110 SER A O 1
ATOM 759 N N . ARG A 1 111 ? 4.618 4.687 14.386 1.00 90.81 111 ARG A N 1
ATOM 760 C CA . ARG A 1 111 ? 5.025 4.353 15.770 1.00 90.81 111 ARG A CA 1
ATOM 761 C C . ARG A 1 111 ? 4.225 5.094 16.837 1.00 90.81 111 ARG A C 1
ATOM 763 O O . ARG A 1 111 ? 3.919 4.514 17.874 1.00 90.81 111 ARG A O 1
ATOM 770 N N . ALA A 1 112 ? 3.847 6.345 16.577 1.00 88.25 112 ALA A N 1
ATOM 771 C CA . ALA A 1 112 ? 3.024 7.135 17.496 1.00 88.25 112 ALA A CA 1
ATOM 772 C C . ALA A 1 112 ? 1.618 6.537 17.720 1.00 88.25 112 ALA A C 1
ATOM 774 O O . ALA A 1 112 ? 1.020 6.763 18.768 1.00 88.25 112 ALA A O 1
ATOM 775 N N . ALA A 1 113 ? 1.114 5.756 16.761 1.00 90.12 113 ALA A N 1
ATOM 776 C CA . ALA A 1 113 ? -0.186 5.091 16.799 1.00 90.12 113 ALA A CA 1
ATOM 777 C C . ALA A 1 113 ? -0.071 3.556 16.932 1.00 90.12 113 ALA A C 1
ATOM 779 O O . ALA A 1 113 ? -1.078 2.855 16.834 1.00 90.12 113 ALA A O 1
ATOM 780 N N . ALA A 1 114 ? 1.130 3.017 17.182 1.00 90.81 114 ALA A N 1
ATOM 781 C CA . ALA A 1 114 ? 1.407 1.579 17.124 1.00 90.81 114 ALA A CA 1
ATOM 782 C C . ALA A 1 114 ? 0.505 0.737 18.040 1.00 90.81 114 ALA A C 1
ATOM 784 O O . ALA A 1 114 ? 0.021 -0.313 17.627 1.00 90.81 114 ALA A O 1
ATOM 785 N N . GLU A 1 115 ? 0.231 1.208 19.260 1.00 90.69 115 GLU A N 1
ATOM 786 C CA . GLU A 1 115 ? -0.646 0.497 20.202 1.00 90.69 115 GLU A CA 1
ATOM 787 C C . GLU A 1 115 ? -2.094 0.415 19.703 1.00 90.69 115 GLU A C 1
ATOM 789 O O . GLU A 1 115 ? -2.767 -0.596 19.883 1.00 90.69 115 GLU A O 1
ATOM 794 N N . GLN A 1 116 ? -2.573 1.452 19.016 1.00 90.81 116 GLN A N 1
ATOM 795 C CA . GLN A 1 116 ? -3.944 1.509 18.502 1.00 90.81 116 GLN A CA 1
ATOM 796 C C . GLN A 1 116 ? -4.107 0.691 17.214 1.00 90.81 116 GLN A C 1
ATOM 798 O O . GLN A 1 116 ? -5.196 0.177 16.950 1.00 90.81 116 GLN A O 1
ATOM 803 N N . LEU A 1 117 ? -3.017 0.556 16.452 1.00 93.06 117 LEU A N 1
ATOM 804 C CA . LEU A 1 117 ? -2.916 -0.149 15.173 1.00 93.06 117 LEU A CA 1
ATOM 805 C C . LEU A 1 117 ? -2.433 -1.601 15.307 1.00 93.06 117 LEU A C 1
ATOM 807 O O . LEU A 1 117 ? -2.156 -2.259 14.302 1.00 93.06 117 LEU A O 1
ATOM 811 N N . ARG A 1 118 ? -2.299 -2.111 16.535 1.00 93.06 118 ARG A N 1
ATOM 812 C CA . ARG A 1 118 ? -1.768 -3.453 16.793 1.00 93.06 118 ARG A CA 1
ATOM 813 C C . ARG A 1 118 ? -2.727 -4.560 16.349 1.00 93.06 118 ARG A C 1
ATOM 815 O O . ARG A 1 118 ? -2.277 -5.607 15.886 1.00 93.06 118 ARG A O 1
ATOM 822 N N . GLU A 1 119 ? -4.027 -4.307 16.471 1.00 92.62 119 GLU A N 1
ATOM 823 C CA . GLU A 1 119 ? -5.102 -5.234 16.122 1.00 92.62 119 GLU A CA 1
ATOM 824 C C . GLU A 1 119 ? -6.426 -4.508 15.839 1.00 92.62 119 GLU A C 1
ATOM 826 O O . GLU A 1 119 ? -6.614 -3.340 16.194 1.00 92.62 119 GLU A O 1
ATOM 831 N N . GLY A 1 120 ? -7.367 -5.238 15.238 1.00 92.19 120 GLY A N 1
ATOM 832 C CA . GLY A 1 120 ? -8.743 -4.787 15.050 1.00 92.19 120 GLY A CA 1
ATOM 833 C C . GLY A 1 120 ? -8.952 -3.769 13.930 1.00 92.19 120 GLY A C 1
ATOM 834 O O . GLY A 1 120 ? -10.008 -3.154 13.908 1.00 92.19 120 GLY A O 1
ATOM 835 N N . VAL A 1 121 ? -7.997 -3.572 13.018 1.00 95.62 121 VAL A N 1
ATOM 836 C CA . VAL A 1 121 ? -8.159 -2.724 11.824 1.00 95.62 121 VAL A CA 1
ATOM 837 C C . VAL A 1 121 ? -8.808 -3.515 10.684 1.00 95.62 121 VAL A C 1
ATOM 839 O O . VAL A 1 121 ? -8.344 -4.602 10.346 1.00 95.62 121 VAL A O 1
ATOM 842 N N . ASP A 1 122 ? -9.853 -2.952 10.069 1.00 92.88 122 ASP A N 1
ATOM 843 C CA . ASP A 1 122 ? -10.558 -3.545 8.918 1.00 92.88 122 ASP A CA 1
ATOM 844 C C . ASP A 1 122 ? -10.218 -2.844 7.593 1.00 92.88 122 ASP A C 1
ATOM 846 O O . ASP A 1 122 ? -9.944 -3.482 6.567 1.00 92.88 122 ASP A O 1
ATOM 850 N N . MET A 1 123 ? -10.200 -1.508 7.611 1.00 92.88 123 MET A N 1
ATOM 851 C CA . MET A 1 123 ? -9.950 -0.689 6.425 1.00 92.88 123 MET A CA 1
ATOM 852 C C . MET A 1 123 ? -8.903 0.385 6.692 1.00 92.88 123 MET A C 1
ATOM 854 O O . MET A 1 123 ? -8.777 0.892 7.804 1.00 92.88 123 MET A O 1
ATOM 858 N N . ILE A 1 124 ? -8.179 0.761 5.639 1.00 94.94 124 ILE A N 1
ATOM 859 C CA . ILE A 1 124 ? -7.284 1.917 5.631 1.00 94.94 124 ILE A CA 1
ATOM 860 C C . ILE A 1 124 ? -7.635 2.779 4.426 1.00 94.94 124 ILE A C 1
ATOM 862 O O . ILE A 1 124 ? -7.795 2.273 3.314 1.00 94.94 124 ILE A O 1
ATOM 866 N N . PHE A 1 125 ? -7.698 4.083 4.659 1.00 94.00 125 PHE A N 1
ATOM 867 C CA . PHE A 1 125 ? -7.804 5.108 3.633 1.00 94.00 125 PHE A CA 1
ATOM 868 C C . PHE A 1 125 ? -6.594 6.035 3.706 1.00 94.00 125 PHE A C 1
ATOM 870 O O . PHE A 1 125 ? -5.933 6.136 4.742 1.00 94.00 125 PHE A O 1
ATOM 877 N N . SER A 1 126 ? -6.300 6.708 2.599 1.00 93.94 126 SER A N 1
ATOM 878 C CA . SER A 1 126 ? -5.147 7.593 2.482 1.00 93.94 126 SER A CA 1
ATOM 879 C C . SER A 1 126 ? -5.507 8.928 1.842 1.00 93.94 126 SER A C 1
ATOM 881 O O . SER A 1 126 ? -6.435 9.039 1.039 1.00 93.94 126 SER A O 1
ATOM 883 N N . THR A 1 127 ? -4.739 9.947 2.213 1.00 93.81 127 THR A N 1
ATOM 884 C CA . THR A 1 127 ? -4.649 11.237 1.527 1.00 93.81 127 THR A CA 1
ATOM 885 C C . THR A 1 127 ? -3.288 11.338 0.828 1.00 93.81 127 THR A C 1
ATOM 887 O O . THR A 1 127 ? -2.575 10.345 0.685 1.00 93.81 127 THR A O 1
ATOM 890 N N . GLU A 1 128 ? -2.886 12.535 0.393 1.00 92.38 128 GLU A N 1
ATOM 891 C CA . GLU A 1 128 ? -1.554 12.751 -0.190 1.00 92.38 128 GLU A CA 1
ATOM 892 C C . GLU A 1 128 ? -0.417 12.412 0.795 1.00 92.38 128 GLU A C 1
ATOM 894 O O . GLU A 1 128 ? 0.647 11.959 0.381 1.00 92.38 128 GLU A O 1
ATOM 899 N N . ALA A 1 129 ? -0.618 12.616 2.102 1.00 93.31 129 ALA A N 1
ATOM 900 C CA . ALA A 1 129 ? 0.458 12.521 3.095 1.00 93.31 129 ALA A CA 1
ATOM 901 C C . ALA A 1 129 ? 0.036 11.948 4.458 1.00 93.31 129 ALA A C 1
ATOM 903 O O . ALA A 1 129 ? 0.821 11.996 5.409 1.00 93.31 129 ALA A O 1
ATOM 904 N N . ALA A 1 130 ? -1.185 11.431 4.572 1.00 95.12 130 ALA A N 1
ATOM 905 C CA . ALA A 1 130 ? -1.705 10.854 5.802 1.00 95.12 130 ALA A CA 1
ATOM 906 C C . ALA A 1 130 ? -2.553 9.612 5.528 1.00 95.12 130 ALA A C 1
ATOM 908 O O . ALA A 1 130 ? -3.019 9.382 4.410 1.00 95.12 130 ALA A O 1
ATOM 909 N N . PHE A 1 131 ? -2.767 8.834 6.581 1.00 95.81 131 PHE A N 1
ATOM 910 C CA . PHE A 1 131 ? -3.626 7.663 6.578 1.00 95.81 131 PHE A CA 1
ATOM 911 C C . PHE A 1 131 ? -4.656 7.756 7.698 1.00 95.81 131 PHE A C 1
ATOM 913 O O . PHE A 1 131 ? -4.424 8.388 8.730 1.00 95.81 131 PHE A O 1
ATOM 920 N N . VAL A 1 132 ? -5.775 7.069 7.497 1.00 95.19 132 VAL A N 1
ATOM 921 C CA . VAL A 1 132 ? -6.750 6.780 8.544 1.00 95.19 132 VAL A CA 1
ATOM 922 C C . VAL A 1 132 ? -7.125 5.303 8.492 1.00 95.19 132 VAL A C 1
ATOM 924 O O . VAL A 1 132 ? -7.491 4.778 7.440 1.00 95.19 132 VAL A O 1
ATOM 927 N N . ALA A 1 133 ? -7.008 4.628 9.629 1.00 94.94 133 ALA A N 1
ATOM 928 C CA . ALA A 1 133 ? -7.481 3.272 9.844 1.00 94.94 133 ALA A CA 1
ATOM 929 C C . ALA A 1 133 ? -8.872 3.311 10.474 1.00 94.94 133 ALA A C 1
ATOM 931 O O . ALA A 1 133 ? -9.115 4.070 11.413 1.00 94.94 133 ALA A O 1
ATOM 932 N N . VAL A 1 134 ? -9.756 2.459 9.965 1.00 93.69 134 VAL A N 1
ATOM 933 C CA . VAL A 1 134 ? -11.073 2.177 10.534 1.00 93.69 134 VAL A CA 1
ATOM 934 C C . VAL A 1 134 ? -10.990 0.831 11.239 1.00 93.69 134 VAL A C 1
ATOM 936 O O . VAL A 1 134 ? -10.647 -0.182 10.616 1.00 93.69 134 VAL A O 1
ATOM 939 N N . LYS A 1 135 ? -11.275 0.824 12.540 1.00 92.50 135 LYS A N 1
ATOM 940 C CA . LYS A 1 135 ? -11.288 -0.386 13.357 1.00 92.50 135 LYS A CA 1
ATOM 941 C C . LYS A 1 135 ? -12.652 -1.075 13.319 1.00 92.50 135 LYS A C 1
ATOM 943 O O . LYS A 1 135 ? -13.670 -0.460 13.012 1.00 92.50 135 LYS A O 1
ATOM 948 N N . LEU A 1 136 ? -12.671 -2.364 13.650 1.00 90.19 136 LEU A N 1
ATOM 949 C CA . LEU A 1 136 ? -13.877 -3.199 13.718 1.00 90.19 136 LEU A CA 1
ATOM 950 C C . LEU A 1 136 ? -14.880 -2.716 14.775 1.00 90.19 136 LEU A C 1
ATOM 952 O O . LEU A 1 136 ? -16.071 -2.978 14.651 1.00 90.19 136 LEU A O 1
ATOM 956 N N . ASP A 1 137 ? -14.404 -2.011 15.802 1.00 87.25 137 ASP A N 1
ATOM 957 C CA . ASP A 1 137 ? -15.234 -1.372 16.829 1.00 87.25 137 ASP A CA 1
ATOM 958 C C . ASP A 1 137 ? -15.808 -0.010 16.384 1.00 87.25 137 ASP A C 1
ATOM 960 O O . ASP A 1 137 ? -16.4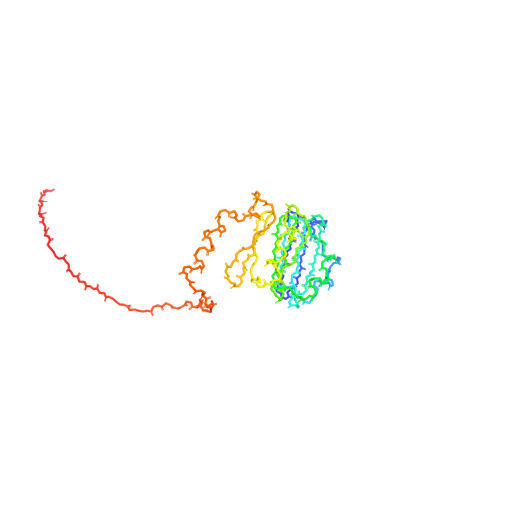99 0.648 17.157 1.00 87.25 137 ASP A O 1
ATOM 964 N N . GLY A 1 138 ? -15.526 0.416 15.147 1.00 86.44 138 GLY A N 1
ATOM 965 C CA . GLY A 1 138 ? -15.945 1.700 14.587 1.00 86.44 138 GLY A CA 1
ATOM 966 C C . GLY A 1 138 ? -15.022 2.873 14.924 1.00 86.44 138 GLY A C 1
ATOM 967 O O . GLY A 1 138 ? -15.207 3.957 14.372 1.00 86.44 138 GLY A O 1
ATOM 968 N N . SER A 1 139 ? -14.011 2.687 15.778 1.00 88.81 139 SER A N 1
ATOM 969 C CA . SER A 1 139 ? -13.059 3.751 16.099 1.00 88.81 139 SER A CA 1
ATOM 970 C C . SER A 1 139 ? -12.112 4.042 14.932 1.00 88.81 139 SER A C 1
ATOM 972 O O . SER A 1 139 ? -11.787 3.173 14.115 1.00 88.81 139 SER A O 1
ATOM 974 N N . LEU A 1 140 ? -11.666 5.297 14.849 1.00 91.75 140 LEU A N 1
ATOM 975 C CA . LEU A 1 140 ? -10.741 5.760 13.820 1.00 91.75 140 LEU A CA 1
ATOM 976 C C . LEU A 1 140 ? -9.382 6.098 14.421 1.00 91.75 140 LEU A C 1
ATOM 978 O O . LEU A 1 140 ? -9.289 6.707 15.485 1.00 91.75 140 LEU A O 1
ATOM 982 N N . VAL A 1 141 ? -8.323 5.770 13.688 1.00 93.00 141 VAL A N 1
ATOM 983 C CA . VAL A 1 141 ? -6.943 6.113 14.045 1.00 93.00 141 VAL A CA 1
ATOM 984 C C . VAL A 1 141 ? -6.293 6.780 12.844 1.00 93.00 141 VAL A C 1
ATOM 986 O O . VAL A 1 141 ? -6.150 6.147 11.802 1.00 93.00 141 VAL A O 1
ATOM 989 N N . ALA A 1 142 ? -5.901 8.048 12.966 1.00 94.12 142 ALA A N 1
ATOM 990 C CA . ALA A 1 142 ? -5.183 8.765 11.911 1.00 94.12 142 ALA A CA 1
ATOM 991 C C . ALA A 1 142 ? -3.703 8.943 12.261 1.00 94.12 142 ALA A C 1
ATOM 993 O O . ALA A 1 142 ? -3.351 9.083 13.433 1.00 94.12 142 ALA A O 1
ATOM 994 N N . TRP A 1 143 ? -2.847 8.938 11.240 1.00 95.44 143 TRP A N 1
ATOM 995 C CA . TRP A 1 143 ? -1.418 9.232 11.368 1.00 95.44 143 TRP A CA 1
ATOM 996 C C . TRP A 1 143 ? -0.846 9.809 10.066 1.00 95.44 143 TRP A C 1
ATOM 998 O O . TRP A 1 143 ? -1.491 9.811 9.016 1.00 95.44 143 TRP A O 1
ATOM 1008 N N . GLY A 1 144 ? 0.393 10.298 10.129 1.00 93.06 144 GLY A N 1
ATOM 1009 C CA . GLY A 1 144 ? 1.067 10.989 9.029 1.00 93.06 144 GLY A CA 1
ATOM 1010 C C . GLY A 1 144 ? 1.019 12.506 9.189 1.00 93.06 144 GLY A C 1
ATOM 1011 O O . GLY A 1 144 ? 0.942 13.013 10.308 1.00 93.06 144 GLY A O 1
ATOM 1012 N N . SER A 1 145 ? 1.104 13.245 8.081 1.00 92.38 145 SER A N 1
ATOM 1013 C CA . SER A 1 145 ? 1.202 14.709 8.132 1.00 92.38 145 SER A CA 1
ATOM 1014 C C . SER A 1 145 ? -0.065 15.344 8.731 1.00 92.38 145 SER A C 1
ATOM 1016 O O . SER A 1 145 ? -1.149 15.165 8.163 1.00 92.38 145 SER A O 1
ATOM 1018 N N . PRO A 1 146 ? 0.037 16.141 9.816 1.00 88.19 146 PRO A N 1
ATOM 1019 C CA . PRO A 1 146 ? -1.116 16.821 10.410 1.00 88.19 146 PRO A CA 1
ATOM 1020 C C . PRO A 1 146 ? -1.843 17.744 9.424 1.00 88.19 146 PRO A C 1
ATOM 1022 O O . PRO A 1 146 ? -3.068 17.822 9.443 1.00 88.19 146 PRO A O 1
ATOM 1025 N N . GLU A 1 147 ? -1.100 18.393 8.523 1.00 88.94 147 GLU A N 1
ATOM 1026 C CA . GLU A 1 147 ? -1.644 19.304 7.505 1.00 88.94 147 GLU A CA 1
ATOM 1027 C C . GLU A 1 147 ? -2.454 18.575 6.423 1.00 88.94 147 GLU A C 1
ATOM 1029 O O . GLU A 1 147 ? -3.285 19.183 5.754 1.00 88.94 147 GLU A O 1
ATOM 1034 N N . ALA A 1 148 ? -2.241 17.265 6.268 1.00 87.50 148 ALA A N 1
ATOM 1035 C CA . ALA A 1 148 ? -2.914 16.427 5.279 1.00 87.50 148 ALA A CA 1
ATOM 1036 C C . ALA A 1 148 ? -3.956 15.476 5.893 1.00 87.50 148 ALA A C 1
ATOM 1038 O O . ALA A 1 148 ? -4.367 14.516 5.238 1.00 87.50 148 ALA A O 1
ATOM 1039 N N . GLY A 1 149 ? -4.373 15.719 7.141 1.00 84.62 149 GLY A N 1
ATOM 1040 C CA . GLY A 1 149 ? -5.375 14.903 7.835 1.00 84.62 149 GLY A CA 1
ATOM 1041 C C . GLY A 1 149 ? -4.807 13.792 8.722 1.00 84.62 149 GLY A C 1
ATOM 1042 O O . GLY A 1 149 ? -5.554 12.918 9.144 1.00 84.62 149 GLY A O 1
ATOM 1043 N N . GLY A 1 150 ? -3.512 13.829 9.051 1.00 86.88 150 GLY A N 1
ATOM 1044 C CA . GLY A 1 150 ? -2.863 12.867 9.957 1.00 86.88 150 GLY A CA 1
ATOM 1045 C C . GLY A 1 150 ? -3.266 12.989 11.428 1.00 86.88 150 GLY A C 1
ATOM 1046 O O . GLY A 1 150 ? -2.770 12.232 12.255 1.00 86.88 150 GLY A O 1
ATOM 1047 N N . SER A 1 151 ? -4.170 13.916 11.753 1.00 86.06 151 SER A N 1
ATOM 1048 C CA . SER A 1 151 ? -4.728 14.116 13.088 1.00 86.06 151 SER A CA 1
ATOM 1049 C C . SER A 1 151 ? -6.243 14.268 13.000 1.00 86.06 151 SER A C 1
ATOM 1051 O O . SER A 1 151 ? -6.736 15.138 12.286 1.00 86.06 151 SER A O 1
ATOM 1053 N N . LEU A 1 152 ? -6.983 13.478 13.782 1.00 80.00 152 LEU A N 1
ATOM 1054 C CA . LEU A 1 152 ? -8.448 13.576 13.858 1.00 80.00 152 LEU A CA 1
ATOM 1055 C C . LEU A 1 152 ? -8.921 14.847 14.591 1.00 80.00 152 LEU A C 1
ATOM 1057 O O . LEU A 1 152 ? -10.038 15.307 14.372 1.00 80.00 152 LEU A O 1
ATOM 1061 N N . GLY A 1 153 ? -8.074 15.453 15.431 1.00 79.50 153 GLY A N 1
ATOM 1062 C CA . GLY A 1 153 ? -8.370 16.721 16.107 1.00 79.50 153 GLY A CA 1
ATOM 1063 C C . GLY A 1 153 ? -9.723 16.710 16.830 1.00 79.50 153 GLY A C 1
ATOM 1064 O O . GLY A 1 153 ? -10.070 15.736 17.493 1.00 79.50 153 GLY A O 1
ATOM 1065 N N . ALA A 1 154 ? -10.504 17.783 16.677 1.00 68.19 154 ALA A N 1
ATOM 1066 C CA . ALA A 1 154 ? -11.847 17.884 17.256 1.00 68.19 154 ALA A CA 1
ATOM 1067 C C . ALA A 1 154 ? -12.849 16.873 16.663 1.00 68.19 154 ALA A C 1
ATOM 1069 O O . ALA A 1 154 ? -13.793 16.490 17.347 1.00 68.19 154 ALA A O 1
ATOM 1070 N N . ALA A 1 155 ? -12.626 16.392 15.433 1.00 68.44 155 ALA A N 1
ATOM 1071 C CA . ALA A 1 155 ? -13.497 15.395 14.814 1.00 68.44 155 ALA A CA 1
ATOM 1072 C C . ALA A 1 155 ? -13.429 14.038 15.533 1.00 68.44 155 ALA A C 1
ATOM 1074 O O . ALA A 1 155 ? -14.389 13.279 15.475 1.00 68.44 155 ALA A O 1
ATOM 1075 N N . ALA A 1 156 ? -12.343 13.753 16.265 1.00 69.88 156 ALA A N 1
ATOM 1076 C CA . ALA A 1 156 ? -12.251 12.556 17.098 1.00 69.88 156 ALA A CA 1
ATOM 1077 C C . ALA A 1 156 ? -13.360 12.503 18.161 1.00 69.88 156 ALA A C 1
ATOM 1079 O O . ALA A 1 156 ? -13.924 11.442 18.399 1.00 69.88 156 ALA A O 1
ATOM 1080 N N . ALA A 1 157 ? -13.682 13.640 18.787 1.00 62.78 157 ALA A N 1
ATOM 1081 C CA . ALA A 1 157 ? -14.693 13.700 19.842 1.00 62.78 157 ALA A CA 1
ATOM 1082 C C . ALA A 1 157 ? -16.113 13.502 19.289 1.00 62.78 157 ALA A C 1
ATOM 1084 O O . ALA A 1 157 ? -16.911 12.795 19.898 1.00 62.78 157 ALA A O 1
ATOM 1085 N N . GLU A 1 158 ? -16.401 14.077 18.121 1.00 66.12 158 GLU A N 1
ATOM 1086 C CA . GLU A 1 158 ? -17.700 13.950 17.448 1.00 66.12 158 GLU A CA 1
ATOM 1087 C C . GLU A 1 158 ? -17.934 12.514 16.947 1.00 66.12 158 GLU A C 1
ATOM 1089 O O . GLU A 1 158 ? -18.990 11.935 17.180 1.00 66.12 158 GLU A O 1
ATOM 1094 N N . LEU A 1 159 ? -16.917 11.891 16.339 1.00 65.12 159 LEU A N 1
ATOM 1095 C CA . LEU A 1 159 ? -17.010 10.520 15.819 1.00 65.12 159 LEU A CA 1
ATOM 1096 C C . LEU A 1 159 ? -17.129 9.467 16.928 1.00 65.12 159 LEU A C 1
ATOM 1098 O O . LEU A 1 159 ? -17.772 8.437 16.737 1.00 65.12 159 LEU A O 1
ATOM 1102 N N . GLN A 1 160 ? -16.532 9.725 18.093 1.00 60.56 160 GLN A N 1
ATOM 1103 C CA . GLN A 1 160 ? -16.653 8.832 19.242 1.00 60.56 160 GLN A CA 1
ATOM 1104 C C . GLN A 1 160 ? -18.023 8.963 19.930 1.00 60.56 160 GLN A C 1
ATOM 1106 O O . GLN A 1 160 ? -18.529 7.979 20.465 1.00 60.56 160 GLN A O 1
ATOM 1111 N N . ALA A 1 161 ? -18.641 10.150 19.899 1.00 54.03 161 ALA A N 1
ATOM 1112 C CA . ALA A 1 161 ? -19.953 10.390 20.499 1.00 54.03 161 ALA A CA 1
ATOM 1113 C C . ALA A 1 161 ? -21.086 9.657 19.756 1.00 54.03 161 ALA A C 1
ATOM 1115 O O . ALA A 1 161 ? -21.997 9.130 20.398 1.00 54.03 161 ALA A O 1
ATOM 1116 N N . ASP A 1 162 ? -21.009 9.554 18.427 1.00 50.28 162 ASP A N 1
ATOM 1117 C CA . ASP A 1 162 ? -22.007 8.830 17.626 1.00 50.28 162 ASP A CA 1
ATOM 1118 C C . ASP A 1 162 ? -21.942 7.303 17.826 1.00 50.28 162 ASP A C 1
ATOM 1120 O O . ASP A 1 162 ? -22.978 6.632 17.796 1.00 50.28 162 ASP A O 1
ATOM 1124 N N . ALA A 1 163 ? -20.752 6.751 18.103 1.00 49.53 163 ALA A N 1
ATOM 1125 C CA . ALA A 1 163 ? -20.571 5.331 18.420 1.00 49.53 163 ALA A CA 1
ATOM 1126 C C . ALA A 1 163 ? -21.203 4.936 19.771 1.00 49.53 163 ALA A C 1
ATOM 1128 O O . ALA A 1 163 ? -21.700 3.819 19.918 1.00 49.53 163 ALA A O 1
ATOM 1129 N N . ASP A 1 164 ? -21.240 5.859 20.738 1.00 48.00 164 ASP A N 1
ATOM 1130 C CA . ASP A 1 164 ? -21.865 5.643 22.051 1.00 48.00 164 ASP A CA 1
ATOM 1131 C C . ASP A 1 164 ? -23.396 5.829 22.021 1.00 48.00 164 ASP A C 1
ATOM 1133 O O . ASP A 1 164 ? -24.119 5.239 22.827 1.00 48.00 164 ASP A O 1
ATOM 1137 N N . CYS A 1 165 ? -23.927 6.612 21.073 1.00 39.81 165 CYS A N 1
ATOM 1138 C CA . CYS A 1 165 ? -25.372 6.851 20.959 1.00 39.81 165 CYS A CA 1
ATOM 1139 C C . CYS A 1 165 ? -26.138 5.673 20.334 1.00 39.81 165 CYS A C 1
ATOM 1141 O O . CYS A 1 165 ? -27.340 5.524 20.568 1.00 39.81 165 CYS A O 1
ATOM 1143 N N . CYS A 1 166 ? -25.459 4.820 19.565 1.00 42.88 166 CYS A N 1
ATOM 1144 C CA . CYS A 1 166 ? -26.044 3.643 18.928 1.00 42.88 166 CYS A CA 1
ATOM 1145 C C . CYS A 1 166 ? -25.232 2.414 19.331 1.00 42.88 166 CYS A C 1
ATOM 1147 O O . CYS A 1 166 ? -24.367 1.979 18.576 1.00 42.88 166 CYS A O 1
ATOM 1149 N N . GLY A 1 167 ? -25.490 1.884 20.533 1.00 40.72 167 GLY A N 1
ATOM 1150 C CA . GLY A 1 167 ? -24.790 0.718 21.073 1.00 40.72 167 GLY A CA 1
ATOM 1151 C C . GLY A 1 167 ? -24.511 -0.336 20.002 1.00 40.72 167 GLY A C 1
ATOM 1152 O O . GLY A 1 167 ? -25.452 -0.858 19.412 1.00 40.72 167 GLY A O 1
ATOM 1153 N N . GLY A 1 168 ? -23.213 -0.561 19.761 1.00 41.50 168 GLY A N 1
ATOM 1154 C CA . GLY A 1 168 ? -22.594 -1.529 18.855 1.00 41.50 168 GLY A CA 1
ATOM 1155 C C . GLY A 1 168 ? -23.493 -2.081 17.758 1.00 41.50 168 GLY A C 1
ATOM 1156 O O . GLY A 1 168 ? -24.270 -2.989 18.019 1.00 41.50 168 GLY A O 1
ATOM 1157 N N . VAL A 1 169 ? -23.328 -1.619 16.520 1.00 39.59 169 VAL A N 1
ATOM 1158 C CA . VAL A 1 169 ? -23.878 -2.313 15.347 1.00 39.59 169 VAL A CA 1
ATOM 1159 C C . VAL A 1 169 ? -23.179 -3.669 15.184 1.00 39.59 169 VAL A C 1
ATOM 1161 O O . VAL A 1 169 ? -22.000 -3.685 14.824 1.00 39.59 169 VAL A O 1
ATOM 1164 N N . PRO A 1 170 ? -23.845 -4.824 15.399 1.00 41.12 170 PRO A N 1
ATOM 1165 C CA . PRO A 1 170 ? -23.371 -6.049 14.800 1.00 41.12 170 PRO A CA 1
ATOM 1166 C C . PRO A 1 170 ? -23.899 -6.109 13.360 1.00 41.12 170 PRO A C 1
ATOM 1168 O O . PRO A 1 170 ? -25.058 -5.806 13.085 1.00 41.12 170 PRO A O 1
ATOM 1171 N N . ASP A 1 171 ? -23.041 -6.596 12.474 1.00 31.48 171 ASP A N 1
ATOM 1172 C CA . ASP A 1 171 ? -23.415 -7.231 11.210 1.00 31.48 171 ASP A CA 1
ATOM 1173 C C . ASP A 1 171 ? -23.761 -6.299 10.027 1.00 31.48 171 ASP A C 1
ATOM 1175 O O . ASP A 1 171 ? -24.897 -5.886 9.805 1.00 31.48 171 ASP A O 1
ATOM 1179 N N . VAL A 1 172 ? -22.760 -6.047 9.176 1.00 37.53 172 VAL A N 1
ATOM 1180 C CA . VAL A 1 172 ? -22.966 -5.609 7.785 1.00 37.53 172 VAL A CA 1
ATOM 1181 C C . VAL A 1 172 ? -22.988 -6.822 6.853 1.00 37.53 172 VAL A C 1
ATOM 1183 O O . VAL A 1 172 ? -22.166 -6.964 5.948 1.00 37.53 172 VAL A O 1
ATOM 1186 N N . ALA A 1 173 ? -23.963 -7.706 7.053 1.00 31.50 173 ALA A N 1
ATOM 1187 C CA . ALA A 1 173 ? -24.400 -8.638 6.027 1.00 31.50 173 ALA A CA 1
ATOM 1188 C C . ALA A 1 173 ? -25.615 -8.065 5.275 1.00 31.50 173 ALA A C 1
ATOM 1190 O O . ALA A 1 173 ? -26.600 -7.636 5.866 1.00 31.50 173 ALA A O 1
ATOM 1191 N N . ALA A 1 174 ? -25.544 -8.149 3.944 1.00 31.02 174 ALA A N 1
ATOM 1192 C CA . ALA A 1 174 ? -26.638 -8.003 2.981 1.00 31.02 174 ALA A CA 1
ATOM 1193 C C . ALA A 1 174 ? -27.117 -6.578 2.629 1.00 31.02 174 ALA A C 1
ATOM 1195 O O . ALA A 1 174 ? -28.236 -6.171 2.924 1.00 31.02 174 ALA A O 1
ATOM 1196 N N . ALA A 1 175 ? -26.348 -5.904 1.771 1.00 31.34 175 ALA A N 1
ATOM 1197 C CA . ALA A 1 175 ? -26.935 -5.052 0.737 1.00 31.34 175 ALA A CA 1
ATOM 1198 C C . ALA A 1 175 ? -27.111 -5.861 -0.565 1.00 31.34 175 ALA A C 1
ATOM 1200 O O . ALA A 1 175 ? -26.380 -5.675 -1.534 1.00 31.34 175 ALA A O 1
ATOM 1201 N N . SER A 1 176 ? -28.081 -6.783 -0.597 1.00 30.80 176 SER A N 1
ATOM 1202 C CA . SER A 1 176 ? -28.665 -7.253 -1.860 1.00 30.80 176 SER A CA 1
ATOM 1203 C C . SER A 1 176 ? -30.029 -6.596 -2.019 1.00 30.80 176 SER A C 1
ATOM 1205 O O . SER A 1 176 ? -31.029 -7.050 -1.464 1.00 30.80 176 SER A O 1
ATOM 1207 N N . ALA A 1 177 ? -30.061 -5.488 -2.750 1.00 34.88 177 ALA A N 1
ATOM 1208 C CA . ALA A 1 177 ? -31.304 -4.837 -3.115 1.00 34.88 177 ALA A CA 1
ATOM 1209 C C . ALA A 1 177 ? -32.124 -5.746 -4.048 1.00 34.88 177 ALA A C 1
ATOM 1211 O O . ALA A 1 177 ? -31.638 -6.215 -5.078 1.00 34.88 177 ALA A O 1
ATOM 1212 N N . SER A 1 178 ? -33.396 -5.949 -3.716 1.00 28.23 178 SER A N 1
ATOM 1213 C CA . SER A 1 178 ? -34.451 -6.216 -4.695 1.00 28.23 178 SER A CA 1
ATOM 1214 C C . SER A 1 178 ? -35.672 -5.369 -4.332 1.00 28.23 178 SER A C 1
ATOM 1216 O O . SER A 1 178 ? -36.010 -5.291 -3.150 1.00 28.23 178 SER A O 1
ATOM 1218 N N . PRO A 1 179 ? -36.299 -4.678 -5.303 1.00 45.50 179 PRO A N 1
ATOM 1219 C CA . PRO A 1 179 ? -37.353 -3.714 -5.029 1.00 45.50 179 PRO A CA 1
ATOM 1220 C C . PRO A 1 179 ? -38.757 -4.328 -5.134 1.00 45.50 179 PRO A C 1
ATOM 1222 O O . PRO A 1 179 ? -38.950 -5.382 -5.733 1.00 45.50 179 PRO A O 1
ATOM 1225 N N . ALA A 1 180 ? -39.722 -3.544 -4.645 1.00 34.12 180 ALA A N 1
ATOM 1226 C CA . ALA A 1 180 ? -41.174 -3.647 -4.805 1.00 34.12 180 ALA A CA 1
ATOM 1227 C C . ALA A 1 180 ? -41.926 -4.537 -3.798 1.00 34.12 180 ALA A C 1
ATOM 1229 O O . ALA A 1 180 ? -41.876 -5.760 -3.840 1.00 34.12 180 ALA A O 1
ATOM 1230 N N . SER A 1 181 ? -42.793 -3.921 -2.988 1.00 32.44 181 SER A N 1
ATOM 1231 C CA . SER A 1 181 ? -44.206 -3.756 -3.366 1.00 32.44 181 SER A CA 1
ATOM 1232 C C . SER A 1 181 ? -45.031 -3.059 -2.266 1.00 32.44 181 SER A C 1
ATOM 1234 O O . SER A 1 181 ? -44.699 -3.165 -1.090 1.00 32.44 181 SER A O 1
ATOM 1236 N N . LEU A 1 182 ? -46.131 -2.423 -2.707 1.00 31.81 182 LEU A N 1
ATOM 1237 C CA . LEU A 1 182 ? -47.358 -2.065 -1.963 1.00 31.81 182 LEU A CA 1
ATOM 1238 C C . LEU A 1 182 ? -47.279 -0.860 -1.003 1.00 31.81 182 LEU A C 1
ATOM 1240 O O . LEU A 1 182 ? -46.334 -0.715 -0.246 1.00 31.81 182 LEU A O 1
ATOM 1244 N N . SER A 1 183 ? -48.267 0.027 -0.896 1.00 37.62 183 SER A N 1
ATOM 1245 C CA . SER A 1 183 ? -49.478 0.339 -1.671 1.00 37.62 183 SER A CA 1
ATOM 1246 C C . SER A 1 183 ? -50.117 1.572 -1.015 1.00 37.62 183 SER A C 1
ATOM 1248 O O . SER A 1 183 ? -50.034 1.731 0.199 1.00 37.62 183 SER A O 1
ATOM 1250 N N . GLU A 1 184 ? -50.740 2.406 -1.842 1.00 39.53 184 GLU A N 1
ATOM 1251 C CA . GLU A 1 184 ? -51.759 3.431 -1.570 1.00 39.53 184 GLU A CA 1
ATOM 1252 C C . GLU A 1 184 ? -52.231 3.657 -0.118 1.00 39.53 184 GLU A C 1
ATOM 1254 O O . GLU A 1 184 ? -52.792 2.765 0.513 1.00 39.53 184 GLU A O 1
ATOM 1259 N N . GLN A 1 185 ? -52.205 4.922 0.319 1.00 39.25 185 GLN A N 1
ATOM 1260 C CA . GLN A 1 185 ? -53.282 5.482 1.142 1.00 39.25 185 GLN A CA 1
ATOM 1261 C C . GLN A 1 185 ? -53.657 6.881 0.647 1.00 39.25 185 GLN A C 1
ATOM 1263 O O . GLN A 1 185 ? -52.988 7.880 0.898 1.00 39.25 185 GLN A O 1
ATOM 1268 N N . THR A 1 186 ? -54.772 6.926 -0.073 1.00 42.59 186 THR A N 1
ATOM 1269 C CA . THR A 1 186 ? -55.631 8.095 -0.246 1.00 42.59 186 THR A CA 1
ATOM 1270 C C . THR A 1 186 ? -56.267 8.490 1.088 1.00 42.59 186 THR A C 1
ATOM 1272 O O . THR A 1 186 ? -56.833 7.629 1.757 1.00 42.59 186 THR A O 1
ATOM 1275 N N . SER A 1 187 ? -56.329 9.784 1.406 1.00 36.94 187 SER A N 1
ATOM 1276 C CA . SER A 1 187 ? -57.566 10.359 1.947 1.00 36.94 187 SER A CA 1
ATOM 1277 C C . SER A 1 187 ? -57.613 11.871 1.754 1.00 36.94 187 SER A C 1
ATOM 1279 O O . SER A 1 187 ? -56.641 12.588 1.977 1.00 36.94 187 SER A O 1
ATOM 1281 N N . ALA A 1 188 ? -58.780 12.316 1.304 1.00 40.06 188 ALA A N 1
ATOM 1282 C CA . ALA A 1 188 ? -59.128 13.662 0.904 1.00 40.06 188 ALA A CA 1
ATOM 1283 C C . ALA A 1 188 ? -59.261 14.637 2.087 1.00 40.06 188 ALA A C 1
ATOM 1285 O O . ALA A 1 188 ? -59.821 14.303 3.130 1.00 40.06 188 ALA A O 1
ATOM 1286 N N . GLY A 1 189 ? -58.845 15.883 1.856 1.00 40.09 189 GLY A N 1
ATOM 1287 C CA . GLY A 1 189 ? -59.273 17.066 2.599 1.00 40.09 189 GLY A CA 1
ATOM 1288 C C . GLY A 1 189 ? -59.784 18.102 1.600 1.00 40.09 189 GLY A C 1
ATOM 1289 O O . GLY A 1 189 ? -59.017 18.640 0.811 1.00 40.09 189 GLY A O 1
ATOM 1290 N N . GLN A 1 190 ? -61.100 18.290 1.586 1.00 44.09 190 GLN A N 1
ATOM 1291 C CA . GLN A 1 190 ? -61.875 19.140 0.680 1.00 44.09 190 GLN A CA 1
ATOM 1292 C C . GLN A 1 190 ? -61.956 20.596 1.201 1.00 44.09 190 GLN A C 1
ATOM 1294 O O . GLN A 1 190 ? -61.627 20.841 2.360 1.00 44.09 190 GLN A O 1
ATOM 1299 N N . TRP A 1 191 ? -62.514 21.485 0.360 1.00 38.09 191 TRP A N 1
ATOM 1300 C CA . TRP A 1 191 ? -63.021 22.863 0.595 1.00 38.09 191 TRP A CA 1
ATOM 1301 C C . TRP A 1 191 ? -61.993 23.991 0.333 1.00 38.09 191 TRP A C 1
ATOM 1303 O O . TRP A 1 191 ? -60.907 23.957 0.887 1.00 38.09 191 TRP A O 1
ATOM 1313 N N . LEU A 1 192 ? -62.216 25.052 -0.462 1.00 41.41 192 LEU A N 1
ATOM 1314 C CA . LEU A 1 192 ? -63.307 25.575 -1.309 1.00 41.41 192 LEU A CA 1
ATOM 1315 C C . LEU A 1 192 ? -62.701 26.606 -2.294 1.00 41.41 192 LEU A C 1
ATOM 1317 O O . LEU A 1 192 ? -61.688 27.227 -1.984 1.00 41.41 192 LEU A O 1
ATOM 1321 N N . ALA A 1 193 ? -63.352 26.821 -3.442 1.00 45.84 193 ALA A N 1
ATOM 1322 C CA . ALA A 1 193 ? -63.029 27.867 -4.424 1.00 45.84 193 ALA A CA 1
ATOM 1323 C C . ALA A 1 193 ? -63.238 29.301 -3.878 1.00 45.84 193 ALA A C 1
ATOM 1325 O O . ALA A 1 193 ? -63.925 29.492 -2.872 1.00 45.84 193 ALA A O 1
ATOM 1326 N N . PRO A 1 194 ? -62.759 30.324 -4.610 1.00 51.09 194 PRO A N 1
ATOM 1327 C CA . PRO A 1 194 ? -63.750 31.074 -5.383 1.00 51.09 194 PRO A CA 1
ATOM 1328 C C . PRO A 1 194 ? -63.322 31.416 -6.818 1.00 51.09 194 PRO A C 1
ATOM 1330 O O . PRO A 1 194 ? -62.148 31.441 -7.177 1.00 51.09 194 PRO A O 1
ATOM 1333 N N . ALA A 1 195 ? -64.356 31.657 -7.621 1.00 51.25 195 ALA A N 1
ATOM 1334 C CA . ALA A 1 195 ? -64.336 32.081 -9.010 1.00 51.25 1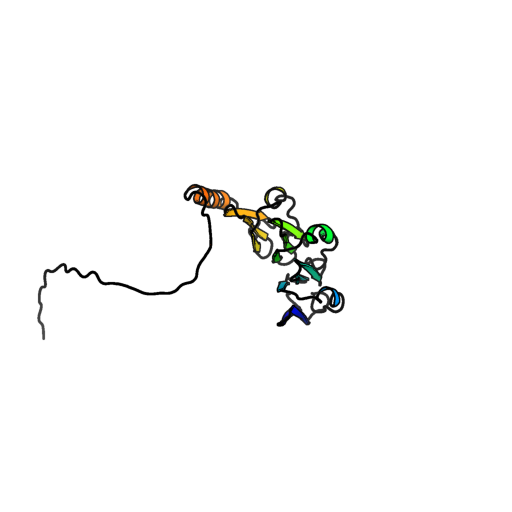95 ALA A CA 1
ATOM 1335 C C . ALA A 1 195 ? -63.698 33.460 -9.211 1.00 51.25 195 ALA A C 1
ATOM 1337 O O . ALA A 1 195 ? -63.764 34.297 -8.316 1.00 51.25 195 ALA A O 1
ATOM 1338 N N . LEU A 1 196 ? -63.217 33.708 -10.431 1.00 49.59 196 LEU A N 1
ATOM 1339 C CA . LEU A 1 196 ? -63.380 34.979 -11.138 1.00 49.59 196 LEU A CA 1
ATOM 1340 C C . LEU A 1 196 ? -63.232 34.720 -12.644 1.00 49.59 196 LEU A C 1
ATOM 1342 O O . LEU A 1 196 ? -62.200 34.249 -13.117 1.00 49.59 196 LEU A O 1
ATOM 1346 N N . GLU A 1 197 ? -64.314 34.993 -13.368 1.00 48.09 197 GLU A N 1
ATOM 1347 C CA . GLU A 1 197 ? -64.344 35.162 -14.818 1.00 48.09 197 GLU A CA 1
ATOM 1348 C C . GLU A 1 197 ? -63.435 36.326 -15.234 1.00 48.09 197 GLU A C 1
ATOM 1350 O O . GLU A 1 197 ? -63.301 37.299 -14.492 1.00 48.09 197 GLU A O 1
ATOM 1355 N N . THR A 1 198 ? -62.869 36.276 -16.441 1.00 53.28 198 THR A N 1
ATOM 1356 C CA . THR A 1 198 ? -62.961 37.377 -17.418 1.00 53.28 198 THR A CA 1
ATOM 1357 C C . THR A 1 198 ? -62.327 36.982 -18.756 1.00 53.28 198 THR A C 1
ATOM 1359 O O . THR A 1 198 ? -61.136 36.709 -18.821 1.00 53.28 198 THR A O 1
ATOM 1362 N N . THR A 1 199 ? -63.190 37.027 -19.777 1.00 57.19 199 THR A N 1
ATOM 1363 C CA . THR A 1 199 ? -63.003 37.395 -21.199 1.00 57.19 199 THR A CA 1
ATOM 1364 C C . THR A 1 199 ? -61.983 36.661 -22.066 1.00 57.19 199 THR A C 1
ATOM 1366 O O . THR A 1 199 ? -60.765 36.855 -21.883 1.00 57.19 199 THR A O 1
#

Foldseek 3Di:
DQFKDWDQDPQQQIAIQGDVLLPSDCPVCRVVSPQHFDDKEHAQRKIWTQGPQQAIQIAHHQQLVSDCPVCRVVSVQGFDDKYGANRKIWTQGPQQAIQIAHDQQQDSDCPVCRVVRGHQFDDWDHWNRKIWTQGPLRQIQIAHHVVGPSDCPPVNVVSVVVSVVDPDDPDPPDPPDDDDDDDDDDDDDDDDDDDDDDD

Secondary structure (DSSP, 8-state):
--SEEEEEETTTEEEEEE-GGGTT--GGGHHHHTT-EEEEEE-SSEEEEEETTS-EEEEE-GGGT---STTHHHHTT-EEEEEE-SSEEEEEETTS-EEEEE-GGGTT--GGGTTTTSS-EEEEEE-SSEEEEEETTS-EEEEE-GGGT---TTHHHHHHHHHHHS---------------------------------

InterPro domains:
  IPR009091 Regulator of chromosome condensation 1/beta-lactamase-inhibitor protein II [G3DSA:2.130.10.30] (1-196)
  IPR009091 Regulator of chromosome condensation 1/beta-lactamase-inhibitor protein II [SSF50985] (1-167)
  IPR051553 Ran GTPase-activating [PTHR45982] (37-161)

pLDDT: mean 81.4, std 21.02, range [28.23, 97.31]